Protein AF-A0A6L3ETL0-F1 (afdb_monomer_lite)

pLDDT: mean 89.57, std 13.69, range [35.28, 98.56]

Foldseek 3Di:
DDDDPPDDPPPPQVLPVVCVVQPPFWLAEEEEDWADCRLVVLLSVLVSDPAAEEEFEQAKDFLVSQVSFPEEQEDEPVCVVPVPVVVVVVVVCCVVPSYYYYFYDDDPGITGGDDLQVQVVVSVDPRHTYYYYHQDDFVNFQGEFDDPCPRSHRPPHPYYHFGGHPVLAQDQLVVRGRPSVNLCVQQVHDPVPRRPDGDHPVSVVSQCPGPRRRD

Structure (mmCIF, N/CA/C/O backbone):
data_AF-A0A6L3ETL0-F1
#
_entry.id   AF-A0A6L3ETL0-F1
#
loop_
_atom_site.group_PDB
_atom_site.id
_atom_site.type_symbol
_atom_site.label_atom_id
_atom_site.label_alt_id
_atom_site.label_comp_id
_atom_site.label_asym_id
_atom_site.label_entity_id
_atom_site.label_seq_id
_atom_site.pdbx_PDB_ins_code
_atom_site.Cartn_x
_atom_site.Cartn_y
_atom_site.Cartn_z
_atom_site.occupancy
_atom_site.B_iso_or_equiv
_atom_site.auth_seq_id
_atom_site.auth_comp_id
_atom_site.auth_asym_id
_atom_site.auth_atom_id
_atom_site.pdbx_PDB_model_num
ATOM 1 N N . MET A 1 1 ? -54.979 0.954 -0.773 1.00 43.28 1 MET A N 1
ATOM 2 C CA . MET A 1 1 ? -54.017 0.917 -1.894 1.00 43.28 1 MET A CA 1
ATOM 3 C C . MET A 1 1 ? -52.960 1.962 -1.599 1.00 43.28 1 MET A C 1
ATOM 5 O O . MET A 1 1 ? -53.194 3.141 -1.819 1.00 43.28 1 MET A O 1
ATOM 9 N N . THR A 1 2 ? -51.883 1.541 -0.945 1.00 35.28 2 THR A N 1
ATOM 10 C CA . THR A 1 2 ? -50.881 2.435 -0.358 1.00 35.28 2 THR A CA 1
ATOM 11 C C . THR A 1 2 ? -49.767 2.648 -1.374 1.00 35.28 2 THR A C 1
ATOM 13 O O . THR A 1 2 ? -49.095 1.692 -1.750 1.00 35.28 2 THR A O 1
ATOM 16 N N . GLN A 1 3 ? -49.610 3.885 -1.847 1.00 41.81 3 GLN A N 1
ATOM 17 C CA . GLN A 1 3 ? -48.428 4.306 -2.591 1.00 41.81 3 GLN A CA 1
ATOM 18 C C . GLN A 1 3 ? -47.246 4.359 -1.622 1.00 41.81 3 GLN A C 1
ATOM 20 O O . GLN A 1 3 ? -47.300 5.067 -0.618 1.00 41.81 3 GLN A O 1
ATOM 25 N N . ILE A 1 4 ? -46.193 3.609 -1.926 1.00 43.72 4 ILE A N 1
ATOM 26 C CA . ILE A 1 4 ? -44.880 3.760 -1.303 1.00 43.72 4 ILE A CA 1
ATOM 27 C C . ILE A 1 4 ? -44.001 4.426 -2.355 1.00 43.72 4 ILE A C 1
ATOM 29 O O . ILE A 1 4 ? -43.623 3.808 -3.347 1.00 43.72 4 ILE A O 1
ATOM 33 N N . ASN A 1 5 ? -43.769 5.723 -2.160 1.00 37.50 5 ASN A N 1
ATOM 34 C CA . ASN A 1 5 ? -42.761 6.480 -2.885 1.00 37.50 5 ASN A CA 1
ATOM 35 C C . ASN A 1 5 ? -41.392 6.013 -2.402 1.00 37.50 5 ASN A C 1
ATOM 37 O O . ASN A 1 5 ? -40.976 6.336 -1.290 1.00 37.50 5 ASN A O 1
ATOM 41 N N . ASP A 1 6 ? -40.709 5.255 -3.249 1.00 41.81 6 ASP A N 1
ATOM 42 C CA . ASP A 1 6 ? -39.328 4.847 -3.042 1.00 41.81 6 ASP A CA 1
ATOM 43 C C . ASP A 1 6 ? -38.411 5.985 -3.516 1.00 41.81 6 ASP A C 1
ATOM 45 O O . ASP A 1 6 ? -37.889 6.002 -4.629 1.00 41.81 6 ASP A O 1
ATOM 49 N N . THR A 1 7 ? -38.295 7.025 -2.689 1.00 49.72 7 THR A N 1
ATOM 50 C CA . THR A 1 7 ? -37.347 8.126 -2.893 1.00 49.72 7 THR A CA 1
ATOM 51 C C . THR A 1 7 ? -36.269 8.057 -1.830 1.00 49.72 7 THR A C 1
ATOM 53 O O . THR A 1 7 ? -36.247 8.855 -0.894 1.00 49.72 7 THR A O 1
ATOM 56 N N . THR A 1 8 ? -35.345 7.115 -1.997 1.00 37.28 8 THR A N 1
ATOM 57 C CA . THR A 1 8 ? -34.008 7.271 -1.428 1.00 37.28 8 THR A CA 1
ATOM 58 C C . THR A 1 8 ? -33.075 7.604 -2.586 1.00 37.28 8 THR A C 1
ATOM 60 O O . THR A 1 8 ? -32.883 6.759 -3.462 1.00 37.28 8 THR A O 1
ATOM 63 N N . PRO A 1 9 ? -32.504 8.818 -2.664 1.00 37.84 9 PRO A N 1
ATOM 64 C CA . PRO A 1 9 ? -31.467 9.071 -3.641 1.00 37.84 9 PRO A CA 1
ATOM 65 C C . PRO A 1 9 ? -30.264 8.225 -3.228 1.00 37.84 9 PRO A C 1
ATOM 67 O O . PRO A 1 9 ? -29.636 8.475 -2.199 1.00 37.84 9 PRO A O 1
ATOM 70 N N . ILE A 1 10 ? -29.944 7.201 -4.022 1.00 47.19 10 ILE A N 1
ATOM 71 C CA . ILE A 1 10 ? -28.615 6.598 -3.986 1.00 47.19 10 ILE A CA 1
ATOM 72 C C . ILE A 1 10 ? -27.675 7.734 -4.374 1.00 47.19 10 ILE A C 1
ATOM 74 O O . ILE A 1 10 ? -27.582 8.102 -5.544 1.00 47.19 10 ILE A O 1
ATOM 78 N N . SER A 1 11 ? -27.046 8.338 -3.368 1.00 41.44 11 SER A N 1
ATOM 79 C CA . SER A 1 11 ? -25.915 9.238 -3.537 1.00 41.44 11 SER A CA 1
ATOM 80 C C . SER A 1 11 ? -24.909 8.520 -4.428 1.00 41.44 11 SER A C 1
ATOM 82 O O . SER A 1 11 ? -24.224 7.601 -3.979 1.00 41.44 11 SER A O 1
ATOM 84 N N . GLN A 1 12 ? -24.862 8.888 -5.708 1.00 41.53 12 GLN A N 1
ATOM 85 C CA . GLN A 1 12 ? -23.847 8.406 -6.628 1.00 41.53 12 GLN A CA 1
ATOM 86 C C . GLN A 1 12 ? -22.519 9.025 -6.204 1.00 41.53 12 GLN A C 1
ATOM 88 O O . GLN A 1 12 ? -22.115 10.076 -6.692 1.00 41.53 12 GLN A O 1
ATOM 93 N N . SER A 1 13 ? -21.853 8.376 -5.251 1.00 46.78 13 SER A N 1
ATOM 94 C CA . SER A 1 13 ? -20.462 8.653 -4.935 1.00 46.78 13 SER A CA 1
ATOM 95 C C . SER A 1 13 ? -19.660 8.424 -6.223 1.00 46.78 13 SER A C 1
ATOM 97 O O . SER A 1 13 ? -19.692 7.306 -6.752 1.00 46.78 13 SER A O 1
ATOM 99 N N . PRO A 1 14 ? -18.950 9.435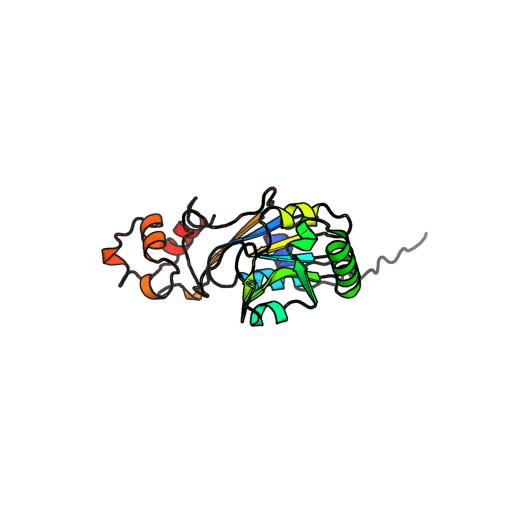 -6.755 1.00 51.56 14 PRO A N 1
ATOM 100 C CA . PRO A 1 14 ? -18.329 9.393 -8.087 1.00 51.56 14 PRO A CA 1
ATOM 101 C C . PRO A 1 14 ? -17.290 8.271 -8.268 1.00 51.56 14 PRO A C 1
ATOM 103 O O . PRO A 1 14 ? -16.883 7.977 -9.388 1.00 51.56 14 PRO A O 1
ATOM 106 N N . ASN A 1 15 ? -16.905 7.596 -7.181 1.00 54.91 15 ASN A N 1
ATOM 107 C CA . ASN A 1 15 ? -15.836 6.606 -7.141 1.00 54.91 15 ASN A CA 1
ATOM 108 C C . ASN A 1 15 ? -16.317 5.143 -6.994 1.00 54.91 15 ASN A C 1
ATOM 110 O O . ASN A 1 15 ? -15.493 4.238 -6.883 1.00 54.91 15 ASN A O 1
ATOM 114 N N . LEU A 1 16 ? -17.627 4.859 -7.045 1.00 62.00 16 LEU A N 1
ATOM 115 C CA . LEU A 1 16 ? -18.128 3.472 -7.093 1.00 62.00 16 LEU A CA 1
ATOM 116 C C . LEU A 1 16 ? -17.583 2.635 -8.286 1.00 62.00 16 LEU A C 1
ATOM 118 O O . LEU A 1 16 ? -17.379 1.427 -8.117 1.00 62.00 16 LEU A O 1
ATOM 122 N N . PRO A 1 17 ? -17.296 3.216 -9.476 1.00 83.38 17 PRO A N 1
ATOM 123 C CA . PRO A 1 17 ? -16.804 2.447 -10.619 1.00 83.38 17 PRO A CA 1
ATOM 124 C C . PRO A 1 17 ? -15.448 1.769 -10.398 1.00 83.38 17 PRO A C 1
ATOM 126 O O . PRO A 1 17 ? -15.277 0.631 -10.835 1.00 83.38 17 PRO A O 1
ATOM 129 N N . ILE A 1 18 ? -14.491 2.420 -9.720 1.00 88.19 18 ILE A N 1
ATOM 130 C CA . ILE A 1 18 ? -13.154 1.836 -9.512 1.00 88.19 18 ILE A CA 1
ATOM 131 C C . ILE A 1 18 ? -13.201 0.663 -8.528 1.00 88.19 18 ILE A C 1
ATOM 133 O O . ILE A 1 18 ? -12.612 -0.380 -8.799 1.00 88.19 18 ILE A O 1
ATOM 137 N N . LEU A 1 19 ? -13.981 0.782 -7.448 1.00 92.94 19 LEU A N 1
ATOM 138 C CA . LEU A 1 19 ? -14.167 -0.298 -6.473 1.00 92.94 19 LEU A CA 1
ATOM 139 C C . LEU A 1 19 ? -14.788 -1.536 -7.126 1.00 92.94 19 LEU A C 1
ATOM 141 O O . LEU A 1 19 ? -14.302 -2.650 -6.939 1.00 92.94 19 LEU A O 1
ATOM 145 N N . LYS A 1 20 ? -15.820 -1.327 -7.955 1.00 90.69 20 LYS A N 1
ATOM 146 C CA . LYS A 1 20 ? -16.480 -2.397 -8.710 1.00 90.69 20 LYS A CA 1
ATOM 147 C C . LYS A 1 20 ? -15.555 -3.026 -9.754 1.00 90.69 20 LYS A C 1
ATOM 149 O O . LYS A 1 20 ? -15.557 -4.242 -9.902 1.00 90.69 20 LYS A O 1
ATOM 154 N N . SER A 1 21 ? -14.765 -2.218 -10.463 1.00 92.94 21 SER A N 1
ATOM 155 C CA . SER A 1 21 ? -13.840 -2.707 -11.501 1.00 92.94 21 SER A CA 1
ATOM 156 C C . SER A 1 21 ? -12.725 -3.576 -10.923 1.00 92.94 21 SER A C 1
ATOM 158 O O . SER A 1 21 ? -12.269 -4.509 -11.573 1.00 92.94 21 SER A O 1
ATOM 160 N N . LEU A 1 22 ? -12.316 -3.286 -9.687 1.00 93.69 22 LEU A N 1
ATOM 161 C CA . LEU A 1 22 ? -11.340 -4.067 -8.929 1.00 93.69 22 LEU A CA 1
ATOM 162 C C . LEU A 1 22 ? -11.981 -5.199 -8.109 1.00 93.69 22 LEU A C 1
ATOM 164 O O . LEU A 1 22 ? -11.272 -5.890 -7.385 1.00 93.69 22 LEU A O 1
ATOM 168 N N . ASN A 1 23 ? -13.302 -5.385 -8.217 1.00 94.94 23 ASN A N 1
ATOM 169 C CA . ASN A 1 23 ? -14.085 -6.376 -7.477 1.00 94.94 23 ASN A CA 1
ATOM 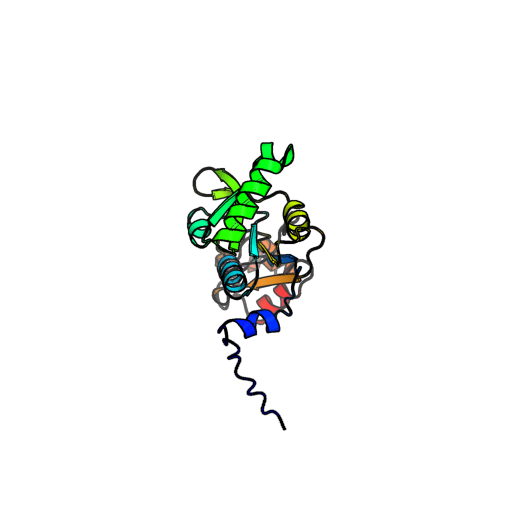170 C C . ASN A 1 23 ? -13.877 -6.322 -5.948 1.00 94.94 23 ASN A C 1
ATOM 172 O O . ASN A 1 23 ? -13.914 -7.345 -5.264 1.00 94.94 23 ASN A O 1
ATOM 176 N N . LEU A 1 24 ? -13.661 -5.122 -5.401 1.00 95.38 24 LEU A N 1
ATOM 177 C CA . LEU A 1 24 ? -13.454 -4.952 -3.966 1.00 95.38 24 LEU A CA 1
ATOM 178 C C . LEU A 1 24 ? -14.771 -5.137 -3.211 1.00 95.38 24 LEU A C 1
ATOM 180 O O . LEU A 1 24 ? -15.813 -4.604 -3.597 1.00 95.38 24 LEU A O 1
ATOM 184 N N . HIS A 1 25 ? -14.704 -5.869 -2.104 1.00 92.88 25 HIS A N 1
ATOM 185 C CA . HIS A 1 25 ? -15.847 -6.211 -1.265 1.00 92.88 25 HIS A CA 1
ATOM 186 C C . HIS A 1 25 ? -15.529 -5.968 0.219 1.00 92.88 25 HIS A C 1
ATOM 188 O O . HIS A 1 25 ? -14.355 -5.853 0.583 1.00 92.88 25 HIS A O 1
ATOM 194 N N . PRO A 1 26 ? -16.548 -5.872 1.094 1.00 93.25 26 PRO A N 1
ATOM 195 C CA . PRO A 1 26 ? -16.325 -5.770 2.532 1.00 93.25 26 PRO A CA 1
ATOM 196 C C . PRO A 1 26 ? -15.459 -6.914 3.058 1.00 93.25 26 PRO A C 1
ATOM 198 O O . PRO A 1 26 ? -15.522 -8.039 2.559 1.00 93.25 26 PRO A O 1
ATOM 201 N N . SER A 1 27 ? -14.644 -6.607 4.059 1.00 94.12 27 SER A N 1
ATOM 202 C CA . SER A 1 27 ? -13.615 -7.484 4.617 1.00 94.12 27 SER A CA 1
ATOM 203 C C . SER A 1 27 ? -12.505 -7.866 3.624 1.00 94.12 27 SER A C 1
ATOM 205 O O . SER A 1 27 ? -11.865 -8.905 3.784 1.00 94.12 27 SER A O 1
ATOM 207 N N . ALA A 1 28 ? -12.246 -7.043 2.601 1.00 97.06 28 ALA A N 1
ATOM 208 C CA . ALA A 1 28 ? -11.087 -7.224 1.732 1.00 97.06 28 ALA A CA 1
ATOM 209 C C . ALA A 1 28 ? -9.786 -6.749 2.407 1.00 97.06 28 ALA A C 1
ATOM 211 O O . ALA A 1 28 ? -9.722 -5.698 3.050 1.00 97.06 28 ALA A O 1
ATOM 212 N N . LEU A 1 29 ? -8.727 -7.531 2.204 1.00 98.06 29 LEU A N 1
ATOM 213 C CA . LEU A 1 29 ? -7.336 -7.175 2.481 1.00 98.06 29 LEU A CA 1
ATOM 214 C C . LEU A 1 29 ? -6.629 -6.976 1.140 1.00 98.06 29 LEU A C 1
ATOM 216 O O . LEU A 1 29 ? -6.498 -7.942 0.380 1.00 98.06 29 LEU A O 1
ATOM 220 N N . VAL A 1 30 ? -6.232 -5.743 0.829 1.00 98.12 30 VAL A N 1
ATOM 221 C CA . VAL A 1 30 ? -5.751 -5.353 -0.505 1.00 98.12 30 VAL A CA 1
ATOM 222 C C . VAL A 1 30 ? -4.304 -4.884 -0.427 1.00 98.12 30 VAL A C 1
ATOM 224 O O . VAL A 1 30 ? -4.015 -3.857 0.183 1.00 98.12 30 VAL A O 1
ATOM 227 N N . ALA A 1 31 ? -3.397 -5.606 -1.078 1.00 97.00 31 ALA A N 1
ATOM 228 C CA . ALA A 1 31 ? -2.004 -5.208 -1.224 1.00 97.00 31 ALA A CA 1
ATOM 229 C C . ALA A 1 31 ? -1.776 -4.521 -2.577 1.00 97.00 31 ALA A C 1
ATOM 231 O O . ALA A 1 31 ? -2.127 -5.054 -3.626 1.00 97.00 31 ALA A O 1
ATOM 232 N N . ILE A 1 32 ? -1.163 -3.345 -2.555 1.00 96.00 32 ILE A N 1
ATOM 233 C CA . ILE A 1 32 ? -0.794 -2.569 -3.738 1.00 96.00 32 ILE A CA 1
ATOM 234 C C . ILE A 1 32 ? 0.725 -2.655 -3.903 1.00 96.00 32 ILE A C 1
ATOM 236 O O . ILE A 1 32 ? 1.475 -2.333 -2.975 1.00 96.00 32 ILE A O 1
ATOM 240 N N . THR A 1 33 ? 1.167 -3.095 -5.081 1.00 94.50 33 THR A N 1
ATOM 241 C CA . THR A 1 33 ? 2.571 -3.397 -5.414 1.00 94.50 33 THR A CA 1
ATOM 242 C C . THR A 1 33 ? 3.021 -2.637 -6.663 1.00 94.50 33 THR A C 1
ATOM 244 O O . THR A 1 33 ? 2.225 -1.980 -7.339 1.00 94.50 33 THR A O 1
ATOM 247 N N . GLY A 1 34 ? 4.318 -2.678 -6.974 1.00 93.25 34 GLY A N 1
ATOM 248 C CA . GLY A 1 34 ? 4.868 -2.143 -8.223 1.00 93.25 34 GLY A CA 1
ATOM 249 C C . GLY A 1 34 ? 5.419 -0.714 -8.131 1.00 93.25 34 GLY A C 1
ATOM 250 O O . GLY A 1 34 ? 6.071 -0.328 -7.156 1.00 93.25 34 GLY A O 1
ATOM 251 N N . GLY A 1 35 ? 5.242 0.083 -9.183 1.00 90.56 35 GLY A N 1
ATOM 252 C CA . GLY A 1 35 ? 5.822 1.420 -9.340 1.00 90.56 35 GLY A CA 1
ATOM 253 C C . GLY A 1 35 ? 4.821 2.428 -9.896 1.00 90.56 35 GLY A C 1
ATOM 254 O O . GLY A 1 35 ? 3.935 2.070 -10.651 1.00 90.56 35 GLY A O 1
ATOM 255 N N . GLY A 1 36 ? 4.968 3.703 -9.525 1.00 88.25 36 GLY A N 1
ATOM 256 C CA . GLY A 1 36 ? 4.062 4.773 -9.961 1.00 88.25 36 GLY A CA 1
ATOM 257 C C . GLY A 1 36 ? 2.664 4.672 -9.343 1.00 88.25 36 GLY A C 1
ATOM 258 O O . GLY A 1 36 ? 2.110 3.596 -9.188 1.00 88.25 36 GLY A O 1
ATOM 259 N N . GLY A 1 37 ? 2.088 5.793 -8.911 1.00 91.12 37 GLY A N 1
ATOM 260 C CA . GLY A 1 37 ? 0.673 5.866 -8.518 1.00 91.12 37 GLY A CA 1
ATOM 261 C C . GLY A 1 37 ? 0.199 5.037 -7.310 1.00 91.12 37 GLY A C 1
ATOM 262 O O . GLY A 1 37 ? -0.915 5.283 -6.875 1.00 91.12 37 GLY A O 1
ATOM 263 N N . LYS A 1 38 ? 0.989 4.120 -6.725 1.00 93.75 38 LYS A N 1
ATOM 264 C CA . LYS A 1 38 ? 0.557 3.230 -5.623 1.00 93.75 38 LYS A CA 1
ATOM 265 C C . LYS A 1 38 ? -0.107 3.969 -4.469 1.00 93.75 38 LYS A C 1
ATOM 267 O O . LYS A 1 38 ? -1.257 3.701 -4.151 1.00 93.75 38 LYS A O 1
ATOM 272 N N . THR A 1 39 ? 0.600 4.936 -3.888 1.00 91.94 39 THR A N 1
ATOM 273 C CA . THR A 1 39 ? 0.081 5.736 -2.778 1.00 91.94 39 THR A CA 1
ATOM 274 C C . THR A 1 39 ? -1.164 6.520 -3.199 1.00 91.94 39 THR A C 1
ATOM 276 O O . THR A 1 39 ? -2.134 6.576 -2.456 1.00 91.94 39 THR A O 1
ATOM 279 N N . ALA A 1 40 ? -1.178 7.085 -4.411 1.00 92.38 40 ALA A N 1
ATOM 280 C CA . ALA A 1 40 ? -2.331 7.827 -4.917 1.00 92.38 40 ALA A CA 1
ATOM 281 C C . ALA A 1 40 ? -3.565 6.923 -5.085 1.00 92.38 40 ALA A C 1
ATOM 283 O O . ALA A 1 40 ? -4.642 7.274 -4.615 1.00 92.38 40 ALA A O 1
ATOM 284 N N . LEU A 1 41 ? -3.397 5.741 -5.686 1.00 94.75 41 LEU A N 1
ATOM 285 C CA . LEU A 1 41 ? -4.449 4.735 -5.814 1.00 94.75 41 LEU A CA 1
ATOM 286 C C . LEU A 1 41 ? -4.939 4.285 -4.437 1.00 94.75 41 LEU A C 1
ATOM 288 O O . LEU A 1 41 ? -6.138 4.222 -4.204 1.00 94.75 41 LEU A O 1
ATOM 292 N N . LEU A 1 42 ? -4.016 4.017 -3.518 1.00 95.44 42 LEU A N 1
ATOM 293 C CA . LEU A 1 42 ? -4.321 3.603 -2.157 1.00 95.44 42 LEU A CA 1
ATOM 294 C C . LEU A 1 42 ? -5.236 4.615 -1.441 1.00 95.44 42 LEU A C 1
ATOM 296 O O . LEU A 1 42 ? -6.259 4.223 -0.881 1.00 95.44 42 LEU A O 1
ATOM 300 N N . PHE A 1 43 ? -4.924 5.912 -1.511 1.00 94.31 43 PHE A N 1
ATOM 301 C CA . PHE A 1 43 ? -5.767 6.950 -0.911 1.00 94.31 43 PHE A CA 1
ATOM 302 C C . PHE A 1 43 ? -7.077 7.159 -1.681 1.00 94.31 43 PHE A C 1
ATOM 304 O O . PHE A 1 43 ? -8.116 7.336 -1.051 1.00 94.31 43 PHE A O 1
ATOM 311 N N . ALA A 1 44 ? -7.067 7.056 -3.014 1.00 94.69 44 ALA A N 1
ATOM 312 C CA . ALA A 1 44 ? -8.281 7.149 -3.824 1.00 94.69 44 ALA A CA 1
ATOM 313 C C . ALA A 1 44 ? -9.275 6.014 -3.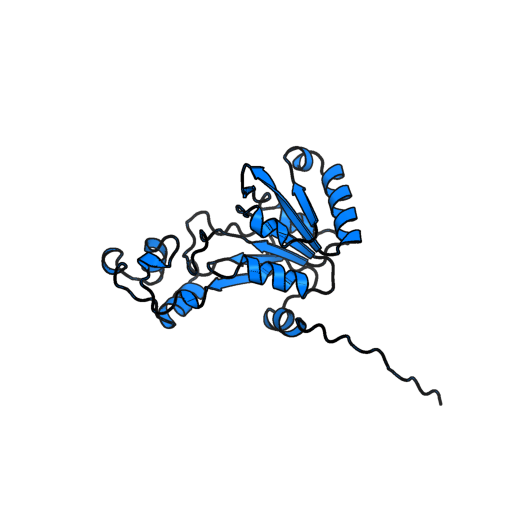517 1.00 94.69 44 ALA A C 1
ATOM 315 O O . ALA A 1 44 ? -10.477 6.255 -3.420 1.00 94.69 44 ALA A O 1
ATOM 316 N N . LEU A 1 45 ? -8.792 4.783 -3.314 1.00 96.25 45 LEU A N 1
ATOM 317 C CA . LEU A 1 45 ? -9.630 3.648 -2.912 1.00 96.25 45 LEU A CA 1
ATOM 318 C C . LEU A 1 45 ? -10.193 3.837 -1.501 1.00 96.25 45 LEU A C 1
ATOM 320 O O . LEU A 1 45 ? -11.375 3.576 -1.282 1.00 96.25 45 LEU A O 1
ATOM 324 N N . ALA A 1 46 ? -9.381 4.331 -0.562 1.00 95.88 46 ALA A N 1
ATOM 325 C CA . ALA A 1 46 ? -9.855 4.649 0.783 1.00 95.88 46 ALA A CA 1
ATOM 326 C C . ALA A 1 46 ? -10.929 5.743 0.768 1.00 95.88 46 ALA A C 1
ATOM 328 O O . ALA A 1 46 ? -11.903 5.667 1.514 1.00 95.88 46 ALA A O 1
ATOM 329 N N . GLU A 1 47 ? -10.767 6.751 -0.091 1.00 94.12 47 GLU A N 1
ATOM 330 C CA . GLU A 1 47 ? -11.733 7.832 -0.242 1.00 94.12 47 GLU A CA 1
ATOM 331 C C . GLU A 1 47 ? -13.038 7.374 -0.900 1.00 94.12 47 GLU A C 1
ATOM 333 O O . GLU A 1 47 ? -14.122 7.828 -0.532 1.00 94.12 47 GLU A O 1
ATOM 338 N N . ALA A 1 48 ? -12.935 6.459 -1.861 1.00 94.38 48 ALA A N 1
ATOM 339 C CA . ALA A 1 48 ? -14.069 5.883 -2.565 1.00 94.38 48 ALA A CA 1
ATOM 340 C C . ALA A 1 48 ? -14.928 4.966 -1.687 1.00 94.38 48 ALA A C 1
ATOM 342 O O . ALA A 1 48 ? -16.122 4.810 -1.952 1.00 94.38 48 ALA A O 1
ATOM 343 N N . TRP A 1 49 ? -14.324 4.322 -0.686 1.00 95.50 49 TRP A N 1
ATOM 344 C CA . TRP A 1 49 ? -14.997 3.324 0.134 1.00 95.50 49 TRP A CA 1
ATOM 345 C C . TRP A 1 49 ? -16.032 3.967 1.080 1.00 95.50 49 TRP A C 1
ATOM 347 O O . TRP A 1 49 ? -15.722 4.962 1.744 1.00 95.50 49 TRP A O 1
ATOM 357 N N . PRO A 1 50 ? -17.258 3.412 1.172 1.00 91.88 50 PRO A N 1
ATOM 358 C CA . PRO A 1 50 ? -18.324 3.976 2.006 1.00 91.88 50 PRO A CA 1
ATOM 359 C C . PRO A 1 50 ? -18.207 3.621 3.499 1.00 91.88 50 PRO A C 1
ATOM 361 O O . PRO A 1 50 ? -18.865 4.253 4.319 1.00 91.88 50 PRO A O 1
ATOM 364 N N . GLY A 1 51 ? -17.417 2.601 3.846 1.00 93.38 51 GLY A N 1
ATOM 365 C CA . GLY A 1 51 ? -17.247 2.104 5.215 1.00 93.38 51 GLY A CA 1
ATOM 366 C C . GLY A 1 51 ? -15.940 2.538 5.881 1.00 93.38 51 GLY A C 1
ATOM 367 O O . GLY A 1 51 ? -15.247 3.447 5.418 1.00 93.38 51 GLY A O 1
ATOM 368 N N . ARG A 1 52 ? -15.586 1.844 6.964 1.00 97.56 52 ARG A N 1
ATOM 369 C CA . ARG A 1 52 ? -14.383 2.102 7.756 1.00 97.56 52 ARG A CA 1
ATOM 370 C C . ARG A 1 52 ? -13.144 1.492 7.110 1.00 97.56 52 ARG A C 1
ATOM 372 O O . ARG A 1 52 ? -13.084 0.280 6.898 1.00 97.56 52 ARG A O 1
ATOM 379 N N . VAL A 1 53 ? -12.145 2.324 6.820 1.00 98.31 53 VAL A N 1
ATOM 380 C CA . VAL A 1 53 ? -10.926 1.916 6.105 1.00 98.31 53 VAL A CA 1
ATOM 381 C C . VAL A 1 53 ? -9.693 2.108 6.967 1.00 98.31 53 VAL A C 1
ATOM 383 O O . VAL A 1 53 ? -9.446 3.188 7.506 1.00 98.31 53 VAL A O 1
ATOM 386 N N . ILE A 1 54 ? -8.854 1.083 7.009 1.00 98.50 54 ILE A N 1
ATOM 387 C CA . ILE A 1 54 ? -7.481 1.221 7.472 1.00 98.50 54 ILE A CA 1
ATOM 388 C C . ILE A 1 54 ? -6.553 1.228 6.267 1.00 98.50 54 ILE A C 1
ATOM 390 O O . ILE A 1 54 ? -6.568 0.330 5.430 1.00 98.50 54 ILE A O 1
ATOM 394 N N . ILE A 1 55 ? -5.701 2.236 6.220 1.00 98.44 55 ILE A N 1
ATOM 395 C CA . ILE A 1 55 ? -4.568 2.323 5.315 1.00 98.44 55 ILE A CA 1
ATOM 396 C C . ILE A 1 55 ? -3.312 1.943 6.093 1.00 98.44 55 ILE A C 1
ATOM 398 O O . ILE A 1 55 ? -3.137 2.367 7.234 1.00 98.44 55 ILE A O 1
ATOM 402 N N . THR A 1 56 ? -2.395 1.202 5.482 1.00 97.56 56 THR A N 1
ATOM 403 C CA . THR A 1 56 ? -1.077 0.952 6.068 1.00 97.56 56 THR A CA 1
ATOM 404 C C . THR A 1 56 ? -0.016 0.658 5.006 1.00 97.56 56 THR A C 1
ATOM 406 O O . THR A 1 56 ? -0.259 0.713 3.801 1.00 97.56 56 THR A O 1
ATOM 409 N N . THR A 1 57 ? 1.201 0.379 5.454 1.00 95.00 57 THR A N 1
ATOM 410 C CA . THR A 1 57 ? 2.307 -0.073 4.616 1.00 95.00 57 THR A CA 1
ATOM 411 C C . THR A 1 57 ? 3.159 -1.083 5.376 1.00 95.00 57 THR A C 1
ATOM 413 O O . THR A 1 57 ? 3.377 -0.942 6.578 1.00 95.00 57 THR A O 1
ATOM 416 N N . THR A 1 58 ? 3.664 -2.097 4.676 1.00 91.06 58 THR A N 1
ATOM 417 C CA . THR A 1 58 ? 4.692 -3.022 5.194 1.00 91.06 58 THR A CA 1
ATOM 418 C C . THR A 1 58 ? 6.110 -2.533 4.883 1.00 91.06 58 THR A C 1
ATOM 420 O O . THR A 1 58 ? 7.093 -3.156 5.279 1.00 91.06 58 THR A O 1
ATOM 423 N N . THR A 1 59 ? 6.238 -1.385 4.209 1.00 88.50 59 THR A N 1
ATOM 424 C CA . THR A 1 59 ? 7.513 -0.720 3.922 1.00 88.50 59 THR A CA 1
ATOM 425 C C . THR A 1 59 ? 7.528 0.702 4.485 1.00 88.50 59 THR A C 1
ATOM 427 O O . THR A 1 59 ? 6.785 1.017 5.405 1.00 88.50 59 THR A O 1
ATOM 430 N N . ARG A 1 60 ? 8.426 1.573 4.010 1.00 89.44 60 ARG A N 1
ATOM 431 C CA . ARG A 1 60 ? 8.512 2.948 4.514 1.00 89.44 60 ARG A CA 1
ATOM 432 C C . ARG A 1 60 ? 7.583 3.866 3.734 1.00 89.44 60 ARG A C 1
ATOM 434 O O . ARG A 1 60 ? 7.650 3.894 2.510 1.00 89.44 60 ARG A O 1
ATOM 441 N N . ILE A 1 61 ? 6.860 4.715 4.452 1.00 88.12 61 ILE A N 1
ATOM 442 C CA . ILE A 1 61 ? 6.070 5.811 3.882 1.00 88.12 61 ILE A CA 1
ATOM 443 C C . ILE A 1 61 ? 6.703 7.154 4.252 1.00 88.12 61 ILE A C 1
ATOM 445 O O . ILE A 1 61 ? 7.242 7.318 5.348 1.00 88.12 61 ILE A O 1
ATOM 449 N N . PHE A 1 62 ? 6.691 8.118 3.332 1.00 88.00 62 PHE A N 1
ATOM 450 C CA . PHE A 1 62 ? 7.210 9.458 3.609 1.00 88.00 62 PHE A CA 1
ATOM 451 C C . PHE A 1 62 ? 6.228 10.264 4.463 1.00 88.00 62 PHE A C 1
ATOM 453 O O . PHE A 1 62 ? 5.017 10.213 4.252 1.00 88.00 62 PHE A O 1
ATOM 460 N N . ALA A 1 63 ? 6.752 11.102 5.357 1.00 84.06 63 ALA A N 1
ATOM 461 C CA . ALA A 1 63 ? 5.952 11.979 6.211 1.00 84.06 63 ALA A CA 1
ATOM 462 C C . ALA A 1 63 ? 5.019 12.902 5.410 1.00 84.06 63 ALA A C 1
ATOM 464 O O . ALA A 1 63 ? 3.899 13.179 5.830 1.00 84.06 63 ALA A O 1
ATOM 465 N N . ALA A 1 64 ? 5.443 13.337 4.219 1.00 84.56 64 ALA A N 1
ATOM 466 C CA . ALA A 1 64 ? 4.599 14.115 3.317 1.00 84.56 64 ALA A CA 1
ATOM 467 C C . ALA A 1 64 ? 3.358 13.336 2.841 1.00 84.56 64 ALA A C 1
ATOM 469 O O . ALA A 1 64 ? 2.285 13.918 2.736 1.00 84.56 64 ALA A O 1
ATOM 470 N N . GLN A 1 65 ? 3.484 12.026 2.604 1.00 87.19 65 GLN A N 1
ATOM 471 C CA . GLN A 1 65 ? 2.373 11.168 2.180 1.00 87.19 65 GLN A CA 1
ATOM 472 C C . GLN A 1 65 ? 1.418 10.862 3.338 1.00 87.19 65 GLN A C 1
ATOM 474 O O . GLN A 1 65 ? 0.223 10.709 3.118 1.00 87.19 65 GLN A O 1
ATOM 479 N N . MET A 1 66 ? 1.914 10.837 4.579 1.00 90.75 66 MET A N 1
ATOM 480 C CA . MET A 1 66 ? 1.069 10.648 5.764 1.00 90.75 66 MET A CA 1
ATOM 481 C C . MET A 1 66 ? 0.023 11.761 5.916 1.00 90.75 66 MET A C 1
ATOM 483 O O . MET A 1 66 ? -1.060 11.506 6.427 1.00 90.75 66 MET A O 1
ATOM 487 N N . LYS A 1 67 ? 0.313 12.974 5.422 1.00 89.75 67 LYS A N 1
ATOM 488 C CA . LYS A 1 67 ? -0.613 14.122 5.442 1.00 89.75 67 LYS A CA 1
ATOM 489 C C . LYS A 1 67 ? -1.848 13.940 4.552 1.00 89.75 67 LYS A C 1
ATOM 491 O O . LYS A 1 67 ? -2.777 14.729 4.661 1.00 89.75 67 LYS A O 1
ATOM 496 N N . LEU A 1 68 ? -1.848 12.939 3.667 1.00 90.62 68 LEU A N 1
ATOM 497 C CA . LEU A 1 68 ? -3.017 12.575 2.860 1.00 90.62 68 LEU A CA 1
ATOM 498 C C . LEU A 1 68 ? -4.073 11.830 3.691 1.00 90.62 68 LEU A C 1
ATOM 500 O O . LEU A 1 68 ? -5.235 11.773 3.298 1.00 90.62 68 LEU A O 1
ATOM 504 N N . ALA A 1 69 ? -3.680 11.254 4.831 1.00 94.44 69 ALA A N 1
ATOM 505 C CA . ALA A 1 69 ? -4.602 10.602 5.744 1.00 94.44 69 ALA A CA 1
ATOM 506 C C . ALA A 1 69 ? -5.258 11.636 6.673 1.00 94.44 69 ALA A C 1
ATOM 508 O O . ALA A 1 69 ? -4.565 12.516 7.185 1.00 94.44 69 ALA A O 1
ATOM 509 N N . PRO A 1 70 ? -6.562 11.506 6.967 1.00 94.50 70 PRO A N 1
ATOM 510 C CA . PRO A 1 70 ? -7.240 12.416 7.891 1.00 94.50 70 PRO A CA 1
ATOM 511 C C . PRO A 1 70 ? -6.769 12.224 9.343 1.00 94.50 70 PRO A C 1
ATOM 513 O O . PRO A 1 70 ? -6.801 13.160 10.136 1.00 94.50 70 PRO A O 1
ATOM 516 N N . ALA A 1 71 ? -6.285 11.026 9.683 1.00 96.81 71 ALA A N 1
ATOM 517 C CA . ALA A 1 71 ? -5.653 10.728 10.959 1.00 96.81 71 ALA A CA 1
ATOM 518 C C . ALA A 1 71 ? -4.585 9.641 10.807 1.00 96.81 71 ALA A C 1
ATOM 520 O O . ALA A 1 71 ? -4.681 8.765 9.943 1.00 96.81 71 ALA A O 1
ATOM 521 N N . VAL A 1 72 ? -3.583 9.691 11.687 1.00 97.06 72 VAL A N 1
ATOM 522 C CA . VAL A 1 72 ? -2.478 8.732 11.749 1.00 97.06 72 VAL A CA 1
ATOM 523 C C . VAL A 1 72 ? -2.409 8.133 13.148 1.00 97.06 72 VAL A C 1
ATOM 525 O O . VAL A 1 72 ? -2.415 8.876 14.126 1.00 97.06 72 VAL A O 1
ATOM 528 N N . VAL A 1 73 ? -2.295 6.810 13.233 1.00 97.44 73 VAL A N 1
ATOM 529 C CA . VAL A 1 73 ? -2.052 6.063 14.474 1.00 97.44 73 VAL A CA 1
ATOM 530 C C . VAL A 1 73 ? -0.728 5.315 14.332 1.00 97.44 73 VAL A C 1
ATOM 532 O O . VAL A 1 73 ? -0.479 4.667 13.314 1.00 97.44 73 VAL A O 1
ATOM 535 N N . GLN A 1 74 ? 0.140 5.417 15.336 1.0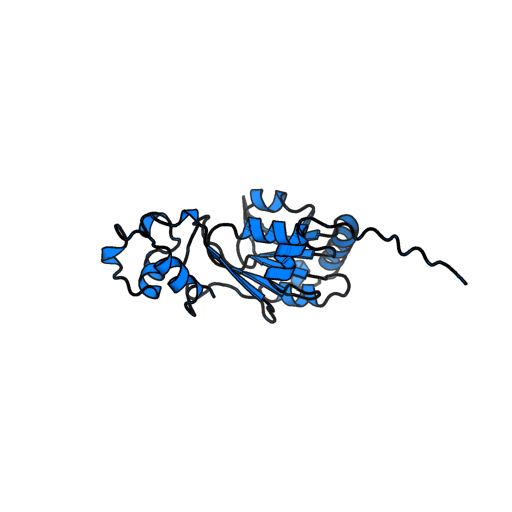0 96.75 74 GLN A N 1
ATOM 536 C CA . GLN A 1 74 ? 1.408 4.685 15.348 1.00 96.75 74 GLN A CA 1
ATOM 537 C C . GLN A 1 74 ? 1.247 3.358 16.088 1.00 96.75 74 GLN A C 1
ATOM 539 O O . GLN A 1 74 ? 0.670 3.319 17.172 1.00 96.75 74 GLN A O 1
ATOM 544 N N . PHE A 1 75 ? 1.779 2.293 15.496 1.00 96.88 75 PHE A N 1
ATOM 545 C CA . PHE A 1 75 ? 1.951 0.988 16.115 1.00 96.88 75 PHE A CA 1
ATOM 546 C C . PHE A 1 75 ? 3.393 0.867 16.614 1.00 96.88 75 PHE A C 1
ATOM 548 O O . PHE A 1 75 ? 4.343 0.901 15.826 1.00 96.88 75 PHE A O 1
ATOM 555 N N . THR A 1 76 ? 3.563 0.774 17.928 1.00 94.44 76 THR A N 1
ATOM 556 C CA . THR A 1 76 ? 4.871 0.742 18.594 1.00 94.44 76 THR A CA 1
ATOM 557 C C . THR A 1 76 ? 5.237 -0.669 19.063 1.00 94.44 76 THR A C 1
ATOM 559 O O . THR A 1 76 ? 4.454 -1.606 18.933 1.00 94.44 76 THR A O 1
ATOM 562 N N . ALA A 1 77 ? 6.446 -0.837 19.608 1.00 91.50 77 ALA A N 1
ATOM 563 C CA . ALA A 1 77 ? 6.850 -2.107 20.212 1.00 91.50 77 ALA A CA 1
ATOM 564 C C . ALA A 1 77 ? 6.002 -2.451 21.452 1.00 91.50 77 ALA A C 1
ATOM 566 O O . ALA A 1 77 ? 5.641 -3.607 21.632 1.00 91.50 77 ALA A O 1
ATOM 567 N N . GLU A 1 78 ? 5.619 -1.448 22.248 1.00 91.56 78 GLU A N 1
ATOM 568 C CA . GLU A 1 78 ? 4.738 -1.626 23.412 1.00 91.56 78 GLU A CA 1
ATOM 569 C C . GLU A 1 78 ? 3.361 -2.158 22.991 1.00 91.56 78 GLU A C 1
ATOM 571 O O . GLU A 1 78 ? 2.811 -3.048 23.635 1.00 91.56 78 GLU A O 1
ATOM 576 N N . ASP A 1 79 ? 2.838 -1.686 21.854 1.00 93.25 79 ASP A N 1
ATOM 577 C CA . ASP A 1 79 ? 1.550 -2.144 21.315 1.00 93.25 79 ASP A CA 1
ATOM 578 C C . ASP A 1 79 ? 1.591 -3.603 20.825 1.00 93.25 79 ASP A C 1
ATOM 580 O O . ASP A 1 79 ? 0.549 -4.256 20.722 1.00 93.25 79 ASP A O 1
ATOM 584 N N . ALA A 1 80 ? 2.783 -4.131 20.526 1.00 88.62 80 ALA A N 1
ATOM 585 C CA . ALA A 1 80 ? 2.970 -5.542 20.199 1.00 88.62 80 ALA A CA 1
ATOM 586 C C . ALA A 1 80 ? 2.908 -6.442 21.445 1.00 88.62 80 ALA A C 1
ATOM 588 O O . ALA A 1 80 ? 2.529 -7.608 21.328 1.00 88.62 80 ALA A O 1
ATOM 589 N N . GLU A 1 81 ? 3.253 -5.908 22.620 1.00 90.00 81 GLU A N 1
ATOM 590 C CA . GLU A 1 81 ? 3.144 -6.602 23.907 1.00 90.00 81 GLU A CA 1
ATOM 591 C C . GLU A 1 81 ? 1.732 -6.474 24.497 1.00 90.00 81 GLU A C 1
ATOM 593 O O . GLU A 1 81 ? 1.175 -7.454 24.992 1.00 90.00 81 GLU A O 1
ATOM 598 N N . SER A 1 82 ? 1.130 -5.283 24.405 1.00 93.69 82 SER A N 1
ATOM 599 C CA . SER A 1 82 ? -0.243 -5.010 24.833 1.00 93.69 82 SER A CA 1
ATOM 600 C C . SER A 1 82 ? -0.933 -4.008 23.909 1.00 93.69 82 SER A C 1
ATOM 602 O O . SER A 1 82 ? -0.623 -2.819 23.887 1.00 93.69 82 SER A O 1
ATOM 604 N N . ALA A 1 83 ? -1.943 -4.480 23.182 1.00 92.50 83 ALA A N 1
ATOM 605 C CA . ALA A 1 83 ? -2.621 -3.689 22.162 1.00 92.50 83 ALA A CA 1
ATOM 606 C C . ALA A 1 83 ? -3.656 -2.685 22.715 1.00 92.50 83 ALA A C 1
ATOM 608 O O . ALA A 1 83 ? -4.219 -1.919 21.939 1.00 92.50 83 ALA A O 1
ATOM 609 N N . GLU A 1 84 ? -3.931 -2.639 24.025 1.00 94.62 84 GLU A N 1
ATOM 610 C CA . GLU A 1 84 ? -5.049 -1.855 24.589 1.00 94.62 84 GLU A CA 1
ATOM 611 C C . GLU A 1 84 ? -4.999 -0.360 24.236 1.00 94.62 84 GLU A C 1
ATOM 613 O O . GLU A 1 84 ? -6.026 0.274 23.964 1.00 94.62 84 GLU A O 1
ATOM 618 N N . ARG A 1 85 ? -3.799 0.234 24.265 1.00 95.12 85 ARG A N 1
ATOM 619 C CA . ARG A 1 85 ? -3.573 1.643 23.916 1.00 95.12 85 ARG A CA 1
ATOM 620 C C . ARG A 1 85 ? -3.843 1.878 22.437 1.00 95.12 85 ARG A C 1
ATOM 622 O O . ARG A 1 85 ? -4.640 2.760 22.107 1.00 95.12 85 ARG A O 1
ATOM 629 N N . PHE A 1 86 ? -3.223 1.068 21.585 1.00 97.00 86 PHE A N 1
ATOM 630 C CA . PHE A 1 86 ? -3.403 1.101 20.142 1.00 97.00 86 PHE A CA 1
ATOM 631 C C . PHE A 1 86 ? -4.860 0.890 19.725 1.00 97.00 86 PHE A C 1
ATOM 633 O O . PHE A 1 86 ? -5.403 1.702 18.982 1.00 97.00 86 PHE A O 1
ATOM 640 N N . GLU A 1 87 ? -5.536 -0.132 20.251 1.00 96.50 87 GLU A N 1
ATOM 641 C CA . GLU A 1 87 ? -6.926 -0.441 19.910 1.00 96.50 87 GLU A CA 1
ATOM 642 C C . GLU A 1 87 ? -7.890 0.675 20.300 1.00 96.50 87 GLU A C 1
ATOM 644 O O . GLU A 1 87 ? -8.799 1.007 19.535 1.00 96.50 87 GLU A O 1
ATOM 649 N N . ARG A 1 88 ? -7.681 1.285 21.471 1.00 96.50 88 ARG A N 1
ATOM 650 C CA . ARG A 1 88 ? -8.492 2.409 21.942 1.00 96.50 88 ARG A CA 1
ATOM 651 C C . ARG A 1 88 ? -8.287 3.659 21.092 1.00 96.50 88 ARG A C 1
ATOM 653 O O . ARG A 1 88 ? -9.260 4.340 20.778 1.00 96.50 88 ARG A O 1
ATOM 660 N N . GLU A 1 89 ? -7.042 4.000 20.763 1.00 97.31 89 GLU A N 1
ATOM 661 C CA . GLU A 1 89 ? -6.742 5.156 19.910 1.00 97.31 89 GLU A CA 1
ATOM 662 C C . GLU A 1 89 ? -7.286 4.950 18.495 1.00 97.31 89 GLU A C 1
ATOM 664 O O . GLU A 1 89 ? -7.984 5.816 17.966 1.00 97.31 89 GLU A O 1
ATOM 669 N N . MET A 1 90 ? -7.029 3.775 17.922 1.00 97.25 90 MET A N 1
ATOM 670 C CA . MET A 1 90 ? -7.523 3.371 16.615 1.00 97.25 90 MET A CA 1
ATOM 671 C C . MET A 1 90 ? -9.050 3.442 16.542 1.00 97.25 90 MET A C 1
ATOM 673 O O . MET A 1 90 ? -9.570 4.079 15.632 1.00 97.25 90 MET A O 1
ATOM 677 N N . GLY A 1 91 ? -9.765 2.849 17.506 1.00 97.56 91 GLY A N 1
ATOM 678 C CA . GLY A 1 91 ? -11.230 2.866 17.543 1.00 97.56 91 GLY A CA 1
ATOM 679 C C . GLY A 1 91 ? -11.789 4.289 17.568 1.00 97.56 91 GLY A C 1
ATOM 680 O O . GLY A 1 91 ? -12.621 4.638 16.737 1.00 97.56 91 GLY A O 1
ATOM 681 N N . LYS A 1 92 ? -11.239 5.159 18.428 1.00 98.12 92 LYS A N 1
ATOM 682 C CA . LYS A 1 92 ? -11.626 6.580 18.478 1.00 98.12 92 LYS A CA 1
ATOM 683 C C . LYS A 1 92 ? -11.430 7.287 17.137 1.00 98.12 92 LYS A C 1
ATOM 685 O O . LYS A 1 92 ? -12.289 8.056 16.722 1.00 98.12 92 LYS A O 1
ATOM 690 N N . LYS A 1 93 ? -10.306 7.045 16.455 1.00 98.25 93 LYS A N 1
ATOM 691 C CA . LYS A 1 93 ? -10.015 7.675 15.160 1.00 98.25 93 LYS A CA 1
ATOM 692 C C . LYS A 1 93 ? -10.847 7.093 14.018 1.00 98.25 93 LYS A C 1
ATOM 694 O O . LYS A 1 93 ? -11.235 7.841 13.126 1.00 98.25 93 LYS A O 1
ATOM 699 N N . LEU A 1 94 ? -11.182 5.806 14.061 1.00 97.81 94 LEU A N 1
ATOM 700 C CA . LEU A 1 94 ? -12.139 5.212 13.127 1.00 97.81 94 LEU A CA 1
ATOM 701 C C . LEU A 1 94 ? -13.547 5.782 13.319 1.00 97.81 94 LEU A C 1
ATOM 703 O O . LEU A 1 94 ? -14.208 6.071 12.327 1.00 97.81 94 LEU A O 1
ATOM 707 N N . ASP A 1 95 ? -13.988 5.990 14.560 1.00 97.38 95 ASP A N 1
ATOM 708 C CA . ASP A 1 95 ? -15.282 6.621 14.846 1.00 97.38 95 ASP A CA 1
ATOM 709 C C . ASP A 1 95 ? -15.328 8.083 14.369 1.00 97.38 95 ASP A C 1
ATOM 711 O O . ASP A 1 95 ? -16.344 8.526 13.841 1.00 97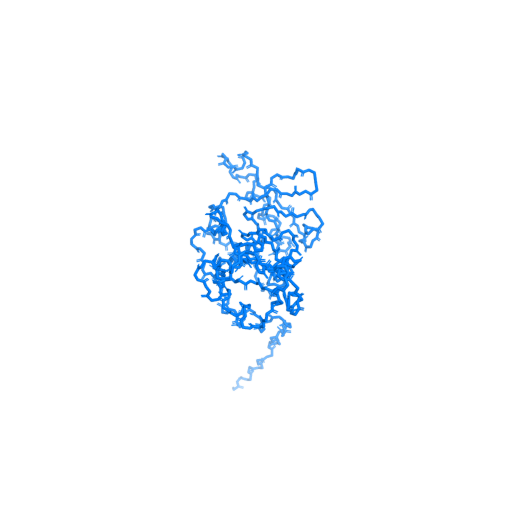.38 95 ASP A O 1
ATOM 715 N N . GLU A 1 96 ? -14.227 8.823 14.533 1.00 97.88 96 GLU A N 1
ATOM 716 C CA . GLU A 1 96 ? -14.137 10.248 14.193 1.00 97.88 96 GLU A CA 1
ATOM 717 C C . GLU A 1 96 ? -13.979 10.499 12.681 1.00 97.88 96 GLU A C 1
ATOM 719 O O . GLU A 1 96 ? -14.628 11.387 12.134 1.00 97.88 96 GLU A O 1
ATOM 724 N N . TYR A 1 97 ? -13.130 9.726 11.994 1.00 97.38 97 TYR A N 1
ATOM 725 C CA . TYR A 1 97 ? -12.741 10.004 10.602 1.00 97.38 97 TYR A CA 1
ATOM 726 C C . TYR A 1 97 ? -13.231 8.962 9.595 1.00 97.38 97 TYR A C 1
ATOM 728 O O . TYR A 1 97 ? -13.138 9.190 8.389 1.00 97.38 97 TYR A O 1
ATOM 736 N N . GLY A 1 98 ? -13.661 7.781 10.050 1.00 97.25 98 GLY A N 1
ATOM 737 C CA . GLY A 1 98 ? -13.985 6.629 9.200 1.00 97.25 98 GLY A CA 1
ATOM 738 C C . GLY A 1 98 ? -12.784 6.015 8.468 1.00 97.25 98 GLY A C 1
ATOM 739 O O . GLY A 1 98 ? -12.857 4.889 7.995 1.00 97.25 98 GLY A O 1
ATOM 740 N N . ARG A 1 99 ? -11.660 6.723 8.355 1.00 97.00 99 ARG A N 1
ATOM 741 C CA . ARG A 1 99 ? -10.484 6.308 7.587 1.00 97.00 99 ARG A CA 1
ATOM 742 C C . ARG A 1 99 ? -9.243 6.722 8.347 1.00 97.00 99 ARG A C 1
ATOM 744 O O . ARG A 1 99 ? -9.162 7.867 8.776 1.00 97.00 99 ARG A O 1
ATOM 751 N N . ILE A 1 100 ? -8.273 5.834 8.499 1.00 98.12 100 ILE A N 1
ATOM 752 C CA . ILE A 1 100 ? -7.039 6.148 9.230 1.00 98.12 100 ILE A CA 1
ATOM 753 C C . ILE A 1 100 ? -5.829 5.522 8.553 1.00 98.12 100 ILE A C 1
ATOM 755 O O . ILE A 1 100 ? -5.940 4.490 7.895 1.00 98.12 100 ILE A O 1
ATOM 759 N N . LEU A 1 101 ? -4.663 6.129 8.751 1.00 98.38 101 LEU A N 1
ATOM 760 C CA . LEU A 1 101 ? -3.375 5.550 8.394 1.00 98.38 101 LEU A CA 1
ATOM 761 C C . LEU A 1 101 ? -2.714 4.960 9.639 1.00 98.38 101 LEU A C 1
ATOM 763 O O . LEU A 1 101 ? -2.534 5.653 10.637 1.00 98.38 101 LEU A O 1
ATOM 767 N N . ILE A 1 102 ? -2.304 3.699 9.556 1.00 98.12 102 ILE A N 1
ATOM 768 C CA . ILE A 1 102 ? -1.524 3.025 10.591 1.00 98.12 102 ILE A CA 1
ATOM 769 C C . ILE A 1 102 ? -0.110 2.793 10.077 1.00 98.12 102 ILE A C 1
ATOM 771 O O . ILE A 1 102 ? 0.087 2.220 9.005 1.00 98.12 102 ILE A O 1
ATOM 775 N N . VAL A 1 103 ? 0.878 3.237 10.846 1.00 97.50 103 VAL A N 1
ATOM 776 C CA . VAL A 1 103 ? 2.308 3.119 10.526 1.00 97.50 103 VAL A CA 1
ATOM 777 C C . VAL A 1 103 ? 3.088 2.650 11.746 1.00 97.50 103 VAL A C 1
ATOM 779 O O . VAL A 1 103 ? 2.606 2.758 12.869 1.00 97.50 103 VAL A O 1
ATOM 782 N N . GLY A 1 104 ? 4.303 2.150 11.539 1.00 96.19 104 GLY A N 1
ATOM 783 C CA . GLY A 1 104 ? 5.270 1.977 12.618 1.00 96.19 104 GLY A CA 1
ATOM 784 C C . GLY A 1 104 ? 5.864 3.316 13.094 1.00 96.19 104 GLY A C 1
ATOM 785 O O . GLY A 1 104 ? 5.402 4.389 12.689 1.00 96.19 104 GLY A O 1
ATOM 786 N N . PRO A 1 105 ? 6.932 3.279 13.911 1.00 93.25 105 PRO A N 1
ATOM 787 C CA . PRO A 1 105 ? 7.589 4.480 14.422 1.00 93.25 105 PRO A CA 1
ATOM 788 C C . PRO A 1 105 ? 8.055 5.438 13.318 1.00 93.25 105 PRO A C 1
ATOM 790 O O . PRO A 1 105 ? 8.530 5.014 12.259 1.00 93.25 105 PRO A O 1
ATOM 793 N N . VAL A 1 106 ? 7.965 6.743 13.582 1.00 93.50 106 VAL A N 1
ATOM 794 C CA . VAL A 1 106 ? 8.482 7.792 12.689 1.00 93.50 106 VAL A CA 1
ATOM 795 C C . VAL A 1 106 ? 9.954 8.068 12.994 1.00 93.50 106 VAL A C 1
ATOM 797 O O . VAL A 1 106 ? 10.312 8.376 14.127 1.00 93.50 106 VAL A O 1
ATOM 800 N N . VAL A 1 107 ? 10.810 7.988 11.973 1.00 90.38 107 VAL A N 1
ATOM 801 C CA . VAL A 1 107 ? 12.252 8.252 12.064 1.00 90.38 107 VAL A CA 1
ATOM 802 C C . VAL A 1 107 ? 12.656 9.223 10.954 1.00 90.38 107 VAL A C 1
ATOM 804 O O . VAL A 1 107 ? 12.701 8.873 9.770 1.00 90.38 107 VAL A O 1
ATOM 807 N N . GLY A 1 108 ? 12.957 10.465 11.338 1.00 91.12 108 GLY A N 1
ATOM 808 C CA . GLY A 1 108 ? 13.241 11.546 10.393 1.00 91.12 108 GLY A CA 1
ATOM 809 C C . GLY A 1 108 ? 12.023 11.861 9.522 1.00 91.12 108 GLY A C 1
ATOM 810 O O . GLY A 1 108 ? 10.934 12.107 10.029 1.00 91.12 108 GLY A O 1
ATOM 811 N N . GLU A 1 109 ? 12.196 11.832 8.201 1.00 90.94 109 GLU A N 1
ATOM 812 C CA . GLU A 1 109 ? 11.136 12.156 7.231 1.00 90.94 109 GLU A CA 1
ATOM 813 C C . GLU A 1 109 ? 10.302 10.944 6.784 1.00 90.94 109 GLU A C 1
ATOM 815 O O . GLU A 1 109 ? 9.542 11.030 5.815 1.00 90.94 109 GLU A O 1
ATOM 820 N N . LYS A 1 110 ? 10.464 9.785 7.431 1.00 91.38 110 LYS A N 1
ATOM 821 C CA . LYS A 1 110 ? 9.772 8.546 7.058 1.00 91.38 110 LYS A CA 1
ATOM 822 C C . LYS A 1 110 ? 9.203 7.842 8.277 1.00 91.38 110 LYS A C 1
ATOM 824 O O . LYS A 1 110 ? 9.835 7.816 9.327 1.00 91.38 110 LYS A O 1
ATOM 829 N N . ALA A 1 111 ? 8.057 7.200 8.105 1.00 93.56 111 ALA A N 1
ATOM 830 C CA . ALA A 1 111 ? 7.570 6.207 9.048 1.00 93.56 111 ALA A CA 1
ATOM 831 C C . ALA A 1 111 ? 7.990 4.801 8.614 1.00 93.56 111 ALA A C 1
ATOM 833 O O . ALA A 1 111 ? 8.142 4.513 7.420 1.00 93.56 111 ALA A O 1
ATOM 834 N N . HIS A 1 112 ? 8.201 3.934 9.599 1.00 94.56 112 HIS A N 1
ATOM 835 C CA . HIS A 1 112 ? 8.385 2.509 9.378 1.00 94.56 112 HIS A CA 1
ATOM 836 C C . HIS A 1 112 ? 7.069 1.841 8.970 1.00 94.56 112 HIS A C 1
ATOM 838 O O . HIS A 1 112 ? 5.980 2.328 9.276 1.00 94.56 112 HIS A O 1
ATOM 844 N N . GLY A 1 113 ? 7.192 0.703 8.291 1.00 94.62 113 GLY A N 1
ATOM 845 C CA . GLY A 1 113 ? 6.057 -0.169 8.026 1.00 94.62 113 GLY A CA 1
ATOM 846 C C . GLY A 1 113 ? 5.613 -0.891 9.287 1.00 94.62 113 GLY A C 1
ATOM 847 O O . GLY A 1 113 ? 6.385 -1.034 10.238 1.00 94.62 113 GLY A O 1
ATOM 848 N N . VAL A 1 114 ? 4.366 -1.342 9.284 1.00 96.50 114 VAL A N 1
ATOM 849 C CA . VAL A 1 114 ? 3.839 -2.203 10.344 1.00 96.50 114 VAL A CA 1
ATOM 850 C C . VAL A 1 114 ? 4.338 -3.643 10.171 1.00 96.50 114 VAL A C 1
ATOM 852 O O . VAL A 1 114 ? 4.720 -4.026 9.059 1.00 96.50 114 VAL A O 1
ATOM 855 N N . PRO A 1 115 ? 4.317 -4.471 11.233 1.00 95.44 115 PRO A N 1
ATOM 856 C CA . PRO A 1 115 ? 4.579 -5.902 11.105 1.00 95.44 115 PRO A CA 1
ATOM 857 C C . PRO A 1 115 ? 3.684 -6.559 10.034 1.00 95.44 115 PRO A C 1
ATOM 859 O O . PRO A 1 115 ? 2.495 -6.232 9.969 1.00 95.44 115 PRO A O 1
ATOM 862 N N . PRO A 1 116 ? 4.201 -7.487 9.203 1.00 93.94 116 PRO A N 1
ATOM 863 C CA . PRO A 1 116 ? 3.450 -8.051 8.073 1.00 93.94 116 PRO A CA 1
ATOM 864 C C . PRO A 1 116 ? 2.149 -8.766 8.446 1.00 93.94 116 PRO A C 1
ATOM 866 O O . PRO A 1 116 ? 1.256 -8.887 7.615 1.00 93.94 116 PRO A O 1
ATOM 869 N N . ASP A 1 117 ? 2.024 -9.248 9.680 1.00 94.94 117 ASP A N 1
ATOM 870 C CA . ASP A 1 117 ? 0.847 -9.935 10.207 1.00 94.94 117 ASP A CA 1
ATOM 871 C C . ASP A 1 117 ? -0.225 -8.979 10.760 1.00 94.94 117 ASP A C 1
ATOM 873 O O . ASP A 1 117 ? -1.395 -9.363 10.857 1.00 94.94 117 ASP A O 1
ATOM 877 N N . LEU A 1 118 ? 0.139 -7.733 11.089 1.00 96.69 118 LEU A N 1
ATOM 878 C CA . LEU A 1 118 ? -0.786 -6.748 11.649 1.00 96.69 118 LEU A CA 1
ATOM 879 C C . LEU A 1 118 ? -1.980 -6.451 10.720 1.00 96.69 118 LEU A C 1
ATOM 881 O O . LEU A 1 118 ? -3.105 -6.492 11.217 1.00 96.69 118 LEU A O 1
ATOM 885 N N . PRO A 1 119 ? -1.823 -6.227 9.397 1.00 97.56 119 PRO A N 1
ATOM 886 C CA . PRO A 1 119 ? -2.953 -5.934 8.509 1.00 97.56 119 PRO A CA 1
ATOM 887 C C . PRO A 1 119 ? -4.060 -6.994 8.556 1.00 97.56 119 PRO A C 1
ATOM 889 O O . PRO A 1 119 ? -5.245 -6.664 8.598 1.00 97.56 119 PRO A O 1
ATOM 892 N N . ALA A 1 120 ? -3.680 -8.272 8.625 1.00 96.62 120 ALA A N 1
ATOM 893 C CA . ALA A 1 120 ? -4.632 -9.371 8.722 1.00 96.62 120 ALA A CA 1
ATOM 894 C C . ALA A 1 120 ? -5.379 -9.377 10.063 1.00 96.62 120 ALA A C 1
ATOM 896 O O . ALA A 1 120 ? -6.567 -9.688 10.093 1.00 96.62 120 ALA A O 1
ATOM 897 N N . LYS A 1 121 ? -4.702 -9.023 11.166 1.00 96.31 121 LYS A N 1
ATOM 898 C CA . LYS A 1 121 ? -5.322 -8.867 12.493 1.00 96.31 121 LYS A CA 1
ATOM 899 C C . LYS A 1 121 ? -6.309 -7.702 12.506 1.00 96.31 121 LYS A C 1
ATOM 901 O O . LYS A 1 121 ? -7.420 -7.858 13.004 1.00 96.31 121 LYS A O 1
ATOM 906 N N . LEU A 1 122 ? -5.939 -6.574 11.904 1.00 97.12 122 LEU A N 1
ATOM 907 C CA . LEU A 1 122 ? -6.783 -5.380 11.818 1.00 97.12 122 LEU A CA 1
ATOM 908 C C . LEU A 1 122 ? -8.106 -5.660 11.099 1.00 97.12 122 LEU A C 1
ATOM 910 O O . LEU A 1 122 ? -9.156 -5.245 11.581 1.00 97.12 122 LEU A O 1
ATOM 914 N N . LEU A 1 123 ? -8.068 -6.439 10.015 1.00 97.25 123 LEU A N 1
ATOM 915 C CA . LEU A 1 123 ? -9.268 -6.831 9.272 1.00 97.25 123 LEU A CA 1
ATOM 916 C C . LEU A 1 123 ? -10.222 -7.732 10.079 1.00 97.25 123 LEU A C 1
ATOM 918 O O . LEU A 1 123 ? -11.398 -7.829 9.751 1.00 97.25 123 LEU A O 1
ATOM 922 N N . THR A 1 124 ? -9.748 -8.409 11.133 1.00 95.62 124 THR A N 1
ATOM 923 C CA . THR A 1 124 ? -10.621 -9.265 11.963 1.00 95.62 124 THR A CA 1
ATOM 924 C C . THR A 1 124 ? -11.537 -8.481 12.899 1.00 95.62 124 THR A C 1
ATOM 926 O O . THR A 1 124 ? -12.434 -9.057 13.519 1.00 95.62 124 THR A O 1
ATOM 929 N N . ARG A 1 125 ? -11.320 -7.170 13.025 1.00 95.31 125 ARG A N 1
ATOM 930 C CA . ARG A 1 125 ? -12.150 -6.320 13.866 1.00 95.31 125 ARG A CA 1
ATOM 931 C C . ARG A 1 125 ? -13.512 -6.075 13.227 1.00 95.31 125 ARG A C 1
ATOM 933 O O . ARG A 1 125 ? -13.633 -5.905 12.022 1.00 95.31 125 ARG A O 1
ATOM 940 N N . LYS A 1 126 ? -14.544 -5.989 14.068 1.00 94.25 126 LYS A N 1
ATOM 941 C CA . LYS A 1 126 ? -15.930 -5.748 13.629 1.00 94.25 126 LYS A CA 1
ATOM 942 C C . LYS A 1 126 ? -16.174 -4.328 13.113 1.00 94.25 126 LYS A C 1
ATOM 944 O O . LYS A 1 126 ? -17.196 -4.087 12.488 1.00 94.25 126 LYS A O 1
ATOM 949 N N . ASP A 1 127 ? -15.278 -3.398 13.427 1.00 95.62 127 ASP A N 1
ATOM 950 C CA . ASP A 1 127 ? -15.354 -1.985 13.067 1.00 95.62 127 ASP A CA 1
ATOM 951 C C . ASP A 1 127 ? -14.410 -1.610 11.911 1.00 95.62 127 ASP A C 1
ATOM 953 O O . ASP A 1 127 ? -14.090 -0.436 11.738 1.00 95.62 127 ASP A O 1
ATOM 957 N N . VAL A 1 128 ? -13.950 -2.594 11.132 1.00 97.69 128 VAL A N 1
ATOM 958 C CA . VAL A 1 128 ? -13.063 -2.400 9.979 1.00 97.69 128 VAL A CA 1
ATOM 959 C C . VAL A 1 128 ? -13.644 -3.134 8.773 1.00 97.69 128 VAL A C 1
ATOM 961 O O . VAL A 1 128 ? -13.785 -4.353 8.787 1.00 97.69 128 VAL A O 1
ATOM 964 N N . ASP A 1 129 ? -13.939 -2.393 7.705 1.00 97.56 129 ASP A N 1
ATOM 965 C CA . ASP A 1 129 ? -14.551 -2.944 6.492 1.00 97.56 129 ASP A CA 1
ATOM 966 C C . ASP A 1 129 ? -13.527 -3.232 5.389 1.00 97.56 129 ASP A C 1
ATOM 968 O O . ASP A 1 129 ? -13.779 -4.052 4.510 1.00 97.56 129 ASP A O 1
ATOM 972 N N . LEU A 1 130 ? -12.386 -2.541 5.397 1.00 98.06 130 LEU A N 1
ATOM 973 C CA . LEU A 1 130 ? -11.364 -2.635 4.357 1.00 98.06 130 LEU A CA 1
ATOM 974 C C . LEU A 1 130 ? -9.989 -2.301 4.935 1.00 98.06 130 LEU A C 1
ATOM 976 O O . LEU A 1 130 ? -9.832 -1.310 5.652 1.00 98.06 130 LEU A O 1
ATOM 980 N N . VAL A 1 131 ? -8.981 -3.091 4.570 1.00 98.56 131 VAL A N 1
ATOM 981 C CA . VAL A 1 131 ? -7.577 -2.788 4.868 1.00 98.56 131 VAL A CA 1
ATOM 982 C C . VAL A 1 131 ? -6.795 -2.696 3.557 1.00 98.56 131 VAL A C 1
ATOM 984 O O . VAL A 1 131 ? -6.734 -3.657 2.789 1.00 98.56 131 VAL A O 1
ATOM 987 N N . LEU A 1 132 ? -6.190 -1.534 3.310 1.00 98.38 132 LEU A N 1
ATOM 988 C CA . LEU A 1 132 ? -5.364 -1.232 2.140 1.00 98.38 132 LEU A CA 1
ATOM 989 C C . LEU A 1 132 ? -3.893 -1.134 2.550 1.00 98.38 132 LEU A C 1
ATOM 991 O O . LEU A 1 132 ? -3.563 -0.427 3.501 1.00 98.38 132 LEU A O 1
ATOM 995 N N . ILE A 1 133 ? -3.003 -1.808 1.823 1.00 97.38 133 ILE A N 1
ATOM 996 C CA . ILE A 1 133 ? -1.573 -1.873 2.136 1.00 97.38 133 ILE A CA 1
ATOM 997 C C . ILE A 1 133 ? -0.743 -1.446 0.932 1.00 97.38 133 ILE A C 1
ATOM 999 O O . ILE A 1 133 ? -0.877 -2.023 -0.142 1.00 97.38 133 ILE A O 1
ATOM 1003 N N . GLU A 1 134 ? 0.189 -0.514 1.115 1.00 95.31 134 GLU A N 1
ATOM 1004 C CA . GLU A 1 134 ? 1.326 -0.374 0.196 1.00 95.31 134 GLU A CA 1
ATOM 1005 C C . GLU A 1 134 ? 2.409 -1.391 0.588 1.00 95.31 134 GLU A C 1
ATOM 1007 O O . GLU A 1 134 ? 3.033 -1.262 1.648 1.00 95.31 134 GLU A O 1
ATOM 1012 N N . ALA A 1 135 ? 2.595 -2.427 -0.236 1.00 92.06 135 ALA A N 1
ATOM 1013 C CA . ALA A 1 135 ? 3.358 -3.627 0.127 1.00 92.06 135 ALA A CA 1
ATOM 1014 C C . ALA A 1 135 ? 4.829 -3.620 -0.333 1.00 92.06 135 ALA A C 1
ATOM 1016 O O . ALA A 1 135 ? 5.599 -4.526 -0.002 1.00 92.06 135 ALA A O 1
ATOM 1017 N N . ASP A 1 136 ? 5.235 -2.599 -1.093 1.00 90.31 136 ASP A N 1
ATOM 1018 C CA . ASP A 1 136 ? 6.610 -2.403 -1.541 1.00 90.31 136 ASP A CA 1
ATOM 1019 C C . ASP A 1 136 ? 6.968 -0.933 -1.805 1.00 90.31 136 ASP A C 1
ATOM 1021 O O . ASP A 1 136 ? 6.113 -0.063 -1.954 1.00 90.31 136 ASP A O 1
ATOM 1025 N N . GLY A 1 137 ? 8.272 -0.659 -1.897 1.00 87.94 137 GLY A N 1
ATOM 1026 C CA . GLY A 1 137 ? 8.797 0.648 -2.277 1.00 87.94 137 GLY A CA 1
ATOM 1027 C C . GLY A 1 137 ? 9.350 0.654 -3.703 1.00 87.94 137 GLY A C 1
ATOM 1028 O O . GLY A 1 137 ? 10.106 -0.232 -4.097 1.00 87.94 137 GLY A O 1
ATOM 1029 N N . SER A 1 138 ? 9.059 1.707 -4.475 1.00 87.06 138 SER A N 1
ATOM 1030 C CA . SER A 1 138 ? 9.664 1.918 -5.807 1.00 87.06 138 SER A CA 1
ATOM 1031 C C . SER A 1 138 ? 10.671 3.065 -5.858 1.00 87.06 138 SER A C 1
ATOM 1033 O O . SER A 1 138 ? 11.157 3.405 -6.928 1.00 87.06 138 SER A O 1
ATOM 1035 N N . ARG A 1 139 ? 10.969 3.721 -4.727 1.00 88.19 139 ARG A N 1
ATOM 1036 C CA . ARG A 1 139 ? 11.762 4.972 -4.690 1.00 88.19 139 ARG A CA 1
ATOM 1037 C C . ARG A 1 139 ? 11.215 6.033 -5.660 1.00 88.19 139 ARG A C 1
ATOM 1039 O O . ARG A 1 139 ? 11.984 6.707 -6.335 1.00 88.19 139 ARG A O 1
ATOM 1046 N N . MET A 1 140 ? 9.884 6.143 -5.731 1.00 88.12 140 MET A N 1
ATOM 1047 C CA . MET A 1 140 ? 9.148 7.040 -6.637 1.00 88.12 140 MET A CA 1
ATOM 1048 C C . MET A 1 140 ? 9.366 6.755 -8.131 1.00 88.12 140 MET A C 1
ATOM 1050 O O . MET A 1 140 ? 9.012 7.573 -8.973 1.00 88.12 140 MET A O 1
ATOM 1054 N N . ARG A 1 141 ? 9.921 5.589 -8.484 1.00 94.56 141 ARG A N 1
ATOM 1055 C CA . ARG A 1 141 ? 10.013 5.153 -9.877 1.00 94.56 141 ARG A CA 1
ATOM 1056 C C . ARG A 1 141 ? 8.660 4.636 -10.380 1.00 94.56 141 ARG A C 1
ATOM 1058 O O . ARG A 1 141 ? 7.950 3.984 -9.597 1.00 94.56 141 ARG A O 1
ATOM 1065 N N . PRO A 1 142 ? 8.312 4.904 -11.652 1.00 95.75 142 PRO A N 1
ATOM 1066 C CA . PRO A 1 142 ? 7.049 4.490 -12.257 1.00 95.75 142 PRO A CA 1
ATOM 1067 C C . PRO A 1 142 ? 6.973 2.990 -12.552 1.00 95.75 142 PRO A C 1
ATOM 1069 O O . PRO A 1 142 ? 5.888 2.465 -12.739 1.00 95.75 142 PRO A O 1
ATOM 1072 N N . ILE A 1 143 ? 8.091 2.267 -12.555 1.00 95.38 143 ILE A N 1
ATOM 1073 C CA . ILE A 1 143 ? 8.107 0.822 -12.799 1.00 95.38 143 ILE A CA 1
ATOM 1074 C C . ILE A 1 143 ? 9.194 0.161 -11.954 1.00 95.38 143 ILE A C 1
ATOM 1076 O O . ILE A 1 143 ? 10.201 0.791 -11.614 1.00 95.38 143 ILE A O 1
ATOM 1080 N N . LYS A 1 144 ? 8.993 -1.100 -11.576 1.00 94.44 144 LYS A N 1
ATOM 1081 C CA . LYS A 1 144 ? 10.006 -1.906 -10.892 1.00 94.44 144 LYS A CA 1
ATOM 1082 C C . LYS A 1 144 ? 9.782 -3.388 -11.135 1.00 94.44 144 LYS A C 1
ATOM 1084 O O . LYS A 1 144 ? 8.674 -3.783 -11.476 1.00 94.44 144 LYS A O 1
ATOM 1089 N N . ALA A 1 145 ? 10.811 -4.176 -10.851 1.00 93.12 145 ALA A N 1
ATOM 1090 C CA . ALA A 1 145 ? 10.662 -5.586 -10.532 1.00 93.12 145 ALA A CA 1
ATOM 1091 C C . ALA A 1 145 ? 10.932 -5.786 -9.022 1.00 93.12 145 ALA A C 1
ATOM 1093 O O . ALA A 1 145 ? 11.805 -5.107 -8.456 1.00 93.12 145 ALA A O 1
ATOM 1094 N N . PRO A 1 146 ? 10.170 -6.656 -8.343 1.00 90.94 146 PRO A N 1
ATOM 1095 C CA . PRO A 1 146 ? 10.438 -7.051 -6.963 1.00 90.94 146 PRO A CA 1
ATOM 1096 C C . PRO A 1 146 ? 11.844 -7.644 -6.792 1.00 90.94 146 PRO A C 1
ATOM 1098 O O . PRO A 1 146 ? 12.379 -8.285 -7.692 1.00 90.94 146 PRO A O 1
ATOM 1101 N N . ALA A 1 147 ? 12.459 -7.414 -5.629 1.00 91.19 147 ALA A N 1
ATOM 1102 C CA . ALA A 1 147 ? 13.644 -8.164 -5.197 1.00 91.19 147 ALA A CA 1
ATOM 1103 C C . ALA A 1 147 ? 13.219 -9.398 -4.389 1.00 91.19 147 ALA A C 1
ATOM 1105 O O . ALA A 1 147 ? 12.065 -9.507 -4.011 1.00 91.19 147 ALA A O 1
ATOM 1106 N N . ALA A 1 148 ? 14.158 -10.272 -4.022 1.00 89.25 148 ALA A N 1
ATOM 1107 C CA . ALA A 1 148 ? 13.860 -11.524 -3.310 1.00 89.25 148 ALA A CA 1
ATOM 1108 C C . ALA A 1 148 ? 13.081 -11.380 -1.980 1.00 89.25 148 ALA A C 1
ATOM 1110 O O . ALA A 1 148 ? 12.470 -12.338 -1.526 1.00 89.25 148 ALA A O 1
ATOM 1111 N N . HIS A 1 149 ? 13.125 -10.210 -1.337 1.00 85.88 149 HIS A N 1
ATOM 1112 C CA . HIS A 1 149 ? 12.401 -9.918 -0.091 1.00 85.88 149 HIS A CA 1
ATOM 1113 C C . HIS A 1 149 ? 11.143 -9.061 -0.310 1.00 85.88 149 HIS A C 1
ATOM 1115 O O . HIS A 1 149 ? 10.530 -8.613 0.656 1.00 85.88 149 HIS A O 1
ATOM 1121 N N . GLU A 1 150 ? 10.804 -8.762 -1.563 1.00 87.19 150 GLU A N 1
ATOM 1122 C CA . GLU A 1 150 ? 9.662 -7.944 -1.944 1.00 87.19 150 GLU A CA 1
ATOM 1123 C C . GLU A 1 150 ? 8.720 -8.711 -2.880 1.00 87.19 150 GLU A C 1
ATOM 1125 O O . GLU A 1 150 ? 9.178 -9.557 -3.646 1.00 87.19 150 GLU A O 1
ATOM 1130 N N . PRO A 1 151 ? 7.443 -8.307 -2.904 1.00 87.94 151 PRO A N 1
ATOM 1131 C CA . PRO A 1 151 ? 6.791 -7.446 -1.924 1.00 87.94 151 PRO A CA 1
ATOM 1132 C C . PRO A 1 151 ? 6.498 -8.209 -0.636 1.00 87.94 151 PRO A C 1
ATOM 1134 O O . PRO A 1 151 ? 6.440 -9.436 -0.584 1.00 87.94 151 PRO A O 1
ATOM 1137 N N . VAL A 1 152 ? 6.294 -7.452 0.434 1.00 90.31 152 VAL A N 1
ATOM 1138 C CA . VAL A 1 152 ? 5.930 -8.024 1.727 1.00 90.31 152 VAL A CA 1
ATOM 1139 C C . VAL A 1 152 ? 4.408 -8.089 1.786 1.00 90.31 152 VAL A C 1
ATOM 1141 O O . VAL A 1 152 ? 3.761 -7.181 2.315 1.00 90.31 152 VAL A O 1
ATOM 1144 N N . ILE A 1 153 ? 3.845 -9.136 1.177 1.00 91.25 153 ILE A N 1
ATOM 1145 C CA . ILE A 1 153 ? 2.398 -9.379 1.132 1.00 91.25 153 ILE A CA 1
ATOM 1146 C C . ILE A 1 153 ? 1.921 -9.911 2.490 1.00 91.25 153 ILE A C 1
ATOM 1148 O O . ILE A 1 153 ? 2.388 -10.967 2.929 1.00 91.25 153 ILE A O 1
ATOM 1152 N N . PRO A 1 154 ? 0.977 -9.228 3.163 1.00 91.44 154 PRO A N 1
ATOM 1153 C CA . PRO A 1 154 ? 0.388 -9.735 4.395 1.00 91.44 154 PRO A CA 1
ATOM 1154 C C . PRO A 1 154 ? -0.294 -11.098 4.195 1.00 91.44 154 PRO A C 1
ATOM 1156 O O . PRO A 1 154 ? -0.907 -11.340 3.145 1.00 91.44 154 PRO A O 1
ATOM 1159 N N . PRO A 1 155 ? -0.274 -11.990 5.200 1.00 91.69 155 PRO A N 1
ATOM 1160 C CA . PRO A 1 155 ? -1.044 -13.224 5.139 1.00 91.69 155 PRO A CA 1
ATOM 1161 C C . PRO A 1 155 ? -2.538 -12.906 4.995 1.00 91.69 155 PRO A C 1
ATOM 1163 O O . PRO A 1 155 ? -3.014 -11.892 5.498 1.00 91.69 155 PRO A O 1
ATOM 1166 N N . LYS A 1 156 ? -3.295 -13.796 4.340 1.00 93.75 156 LYS A N 1
ATOM 1167 C CA . LYS A 1 156 ? -4.740 -13.626 4.069 1.00 93.75 156 LYS A CA 1
ATOM 1168 C C . LYS A 1 156 ? -5.087 -12.450 3.140 1.00 93.75 156 LYS A C 1
ATOM 1170 O O . LYS A 1 156 ? -6.241 -12.029 3.106 1.00 93.75 156 LYS A O 1
ATOM 1175 N N . THR A 1 157 ? -4.115 -11.924 2.388 1.00 96.38 157 THR A N 1
ATOM 1176 C CA . THR A 1 157 ? -4.381 -10.925 1.341 1.00 96.38 157 THR A CA 1
ATOM 1177 C C . THR A 1 157 ? -5.378 -11.495 0.335 1.00 96.38 157 THR A C 1
ATOM 1179 O O . THR A 1 157 ? -5.174 -12.576 -0.210 1.00 96.38 157 THR A O 1
ATOM 1182 N N . THR A 1 158 ? -6.472 -10.769 0.119 1.00 97.00 158 THR A N 1
ATOM 1183 C CA . THR A 1 158 ? -7.562 -11.159 -0.792 1.00 97.00 158 THR A CA 1
ATOM 1184 C C . THR A 1 158 ? -7.344 -10.638 -2.208 1.00 97.00 158 THR A C 1
ATOM 1186 O O . THR A 1 158 ? -7.772 -11.269 -3.166 1.00 97.00 158 THR A O 1
ATOM 1189 N N . HIS A 1 159 ? -6.672 -9.490 -2.333 1.00 96.56 159 HIS A N 1
ATOM 1190 C CA . HIS A 1 159 ? -6.427 -8.814 -3.600 1.00 96.56 159 HIS A CA 1
ATOM 1191 C C . HIS A 1 159 ? -4.988 -8.312 -3.639 1.00 96.56 159 HIS A C 1
ATOM 1193 O O . HIS A 1 159 ? -4.522 -7.684 -2.688 1.00 96.56 159 HIS A O 1
ATOM 1199 N N . VAL A 1 160 ? -4.314 -8.540 -4.762 1.00 94.88 160 VAL A N 1
ATOM 1200 C CA . VAL A 1 160 ? -3.046 -7.888 -5.097 1.00 94.88 160 VAL A CA 1
ATOM 1201 C C . VAL A 1 160 ? -3.291 -7.029 -6.328 1.00 94.88 160 VAL A C 1
ATOM 1203 O O . VAL A 1 160 ? -3.832 -7.516 -7.320 1.00 94.88 160 VAL A O 1
ATOM 1206 N N . ILE A 1 161 ? -2.925 -5.751 -6.254 1.00 94.88 161 ILE A N 1
ATOM 1207 C CA . ILE A 1 161 ? -3.084 -4.783 -7.341 1.00 94.88 161 ILE A CA 1
ATOM 1208 C C . ILE A 1 161 ? -1.694 -4.269 -7.737 1.00 94.88 161 ILE A C 1
ATOM 1210 O O . ILE A 1 161 ? -1.176 -3.348 -7.095 1.00 94.88 161 ILE A O 1
ATOM 1214 N N . PRO A 1 162 ? -1.081 -4.843 -8.786 1.00 93.88 162 PRO A N 1
ATOM 1215 C CA . PRO A 1 162 ? 0.158 -4.332 -9.348 1.00 93.88 162 PRO A CA 1
ATOM 1216 C C . PRO A 1 162 ? -0.095 -3.016 -10.079 1.00 93.88 162 PRO A C 1
ATOM 1218 O O . PRO A 1 162 ? -0.998 -2.920 -10.911 1.00 93.88 162 PRO A O 1
ATOM 1221 N N . VAL A 1 163 ? 0.722 -2.006 -9.796 1.00 94.25 163 VAL A N 1
ATOM 1222 C CA . VAL A 1 163 ? 0.634 -0.692 -10.439 1.00 94.25 163 VAL A CA 1
ATOM 1223 C C . VAL A 1 163 ? 1.909 -0.412 -11.223 1.00 94.25 163 VAL A C 1
ATOM 1225 O O . VAL A 1 163 ? 3.018 -0.692 -10.763 1.00 94.25 163 VAL A O 1
ATOM 1228 N N . VAL A 1 164 ? 1.733 0.152 -12.417 1.00 95.06 164 VAL A N 1
ATOM 1229 C CA . VAL A 1 164 ? 2.802 0.730 -13.233 1.00 95.06 164 VAL A CA 1
ATOM 1230 C C . VAL A 1 164 ? 2.375 2.132 -13.655 1.00 95.06 164 VAL A C 1
ATOM 1232 O O . VAL A 1 164 ? 1.257 2.339 -14.129 1.00 95.06 164 VAL A O 1
ATOM 1235 N N . GLY A 1 165 ? 3.267 3.103 -13.486 1.00 95.12 165 GLY A N 1
ATOM 1236 C CA . GLY A 1 165 ? 3.100 4.459 -13.992 1.00 95.12 165 GLY A CA 1
ATOM 1237 C C . GLY A 1 165 ? 3.206 4.487 -15.513 1.00 95.12 165 GLY A C 1
ATOM 1238 O O . GLY A 1 165 ? 4.199 4.035 -16.085 1.00 95.12 165 GLY A O 1
ATOM 1239 N N . ILE A 1 166 ? 2.189 5.043 -16.177 1.00 94.50 166 ILE A N 1
ATOM 1240 C CA . ILE A 1 166 ? 2.154 5.178 -17.643 1.00 94.50 166 ILE A CA 1
ATOM 1241 C C . ILE A 1 166 ? 3.332 6.008 -18.176 1.00 94.50 166 ILE A C 1
ATOM 1243 O O . ILE A 1 166 ? 3.790 5.814 -19.296 1.00 94.50 166 ILE A O 1
ATOM 1247 N N . ASP A 1 167 ? 3.874 6.889 -17.340 1.00 94.12 167 ASP A N 1
ATOM 1248 C CA . ASP A 1 167 ? 5.038 7.719 -17.610 1.00 94.12 167 ASP A CA 1
ATOM 1249 C C . ASP A 1 167 ? 6.363 6.938 -17.644 1.00 94.12 167 ASP A C 1
ATOM 1251 O O . ASP A 1 167 ? 7.406 7.560 -17.849 1.00 94.12 167 ASP A O 1
ATOM 1255 N N . ALA A 1 168 ? 6.351 5.612 -17.459 1.00 95.12 168 ALA A N 1
ATOM 1256 C CA . ALA A 1 168 ? 7.482 4.730 -17.754 1.00 95.12 168 ALA A CA 1
ATOM 1257 C C . ALA A 1 168 ? 7.645 4.432 -19.255 1.00 95.12 168 ALA A C 1
ATOM 1259 O O . ALA A 1 168 ? 8.743 4.069 -19.677 1.00 95.12 168 ALA A O 1
ATOM 1260 N N . LEU A 1 169 ? 6.568 4.543 -20.041 1.00 95.81 169 LEU A N 1
ATOM 1261 C CA . LEU A 1 169 ? 6.574 4.198 -21.463 1.00 95.81 169 LEU A CA 1
ATOM 1262 C C . LEU A 1 169 ? 7.479 5.125 -22.271 1.00 95.81 169 LEU A C 1
ATOM 1264 O O . LEU A 1 169 ? 7.640 6.301 -21.945 1.00 95.81 169 LEU A O 1
ATOM 1268 N N . ASP A 1 170 ? 8.072 4.559 -23.322 1.00 94.56 170 ASP A N 1
ATOM 1269 C CA . ASP A 1 170 ? 8.947 5.228 -24.291 1.00 94.56 170 ASP A CA 1
ATOM 1270 C C . ASP A 1 170 ? 10.198 5.883 -23.679 1.00 94.56 170 ASP A C 1
ATOM 1272 O O . ASP A 1 170 ? 10.934 6.615 -24.345 1.00 94.56 170 ASP A O 1
ATOM 1276 N N . LYS A 1 171 ? 10.492 5.579 -22.410 1.00 94.94 171 LYS A N 1
ATOM 1277 C CA . LYS A 1 171 ? 11.687 6.040 -21.706 1.00 94.94 171 LYS A CA 1
ATOM 1278 C C . LYS A 1 171 ? 12.712 4.915 -21.549 1.00 94.94 171 LYS A C 1
ATOM 1280 O O . LYS A 1 171 ? 12.332 3.740 -21.492 1.00 94.94 171 LYS A O 1
ATOM 1285 N N . PRO A 1 172 ? 14.013 5.249 -21.452 1.00 95.00 172 PRO A N 1
ATOM 1286 C CA . PRO A 1 172 ? 15.053 4.256 -21.222 1.00 95.00 172 PRO A CA 1
ATOM 1287 C C . PRO A 1 172 ? 14.834 3.512 -19.902 1.00 95.00 172 PRO A C 1
ATOM 1289 O O . PRO A 1 172 ? 14.717 4.132 -18.843 1.00 95.00 172 PRO A O 1
ATOM 1292 N N . LEU A 1 173 ? 14.833 2.177 -19.951 1.00 94.69 173 LEU A N 1
ATOM 1293 C CA . LEU A 1 173 ? 14.611 1.310 -18.792 1.00 94.69 173 LEU A CA 1
ATOM 1294 C C . LEU A 1 173 ? 15.519 1.684 -17.610 1.00 94.69 173 LEU A C 1
ATOM 1296 O O . LEU A 1 173 ? 15.054 1.790 -16.474 1.00 94.69 173 LEU A O 1
ATOM 1300 N N . ALA A 1 174 ? 16.801 1.932 -17.890 1.00 94.69 174 ALA A N 1
ATOM 1301 C CA . ALA A 1 174 ? 17.804 2.307 -16.895 1.00 94.69 174 ALA A CA 1
ATOM 1302 C C . ALA A 1 174 ? 17.483 3.611 -16.137 1.00 94.69 174 ALA A C 1
ATOM 1304 O O . ALA A 1 174 ? 17.945 3.799 -15.013 1.00 94.69 174 ALA A O 1
ATOM 1305 N N . GLU A 1 175 ? 16.702 4.512 -16.734 1.00 94.56 175 GLU A N 1
ATOM 1306 C CA . GLU A 1 175 ? 16.371 5.810 -16.146 1.00 94.56 175 GLU A CA 1
ATOM 1307 C C . GLU A 1 175 ? 15.099 5.769 -15.309 1.00 94.56 175 GLU A C 1
ATOM 1309 O O . GLU A 1 175 ? 14.979 6.524 -14.341 1.00 94.56 175 GLU A O 1
ATOM 1314 N N . VAL A 1 176 ? 14.143 4.914 -15.677 1.00 95.06 176 VAL A N 1
ATOM 1315 C CA . VAL A 1 176 ? 12.792 4.934 -15.103 1.00 95.06 176 VAL A CA 1
ATOM 1316 C C . VAL A 1 176 ? 12.492 3.774 -14.176 1.00 95.06 176 VAL A C 1
ATOM 1318 O O . VAL A 1 176 ? 11.597 3.908 -13.348 1.00 95.06 176 VAL A O 1
ATOM 1321 N N . ALA A 1 177 ? 13.213 2.658 -14.258 1.00 95.38 177 ALA A N 1
ATOM 1322 C CA . ALA A 1 177 ? 12.957 1.530 -13.378 1.00 95.38 177 ALA A CA 1
ATOM 1323 C C . ALA A 1 177 ? 13.663 1.665 -12.025 1.00 95.38 177 ALA A C 1
ATOM 1325 O O . ALA A 1 177 ? 14.800 2.124 -11.910 1.00 95.38 177 ALA A O 1
ATOM 1326 N N . HIS A 1 178 ? 13.000 1.194 -10.973 1.00 94.31 178 HIS A N 1
ATOM 1327 C CA . HIS A 1 178 ? 13.685 0.798 -9.750 1.00 94.31 178 HIS A CA 1
ATOM 1328 C C . HIS A 1 178 ? 14.223 -0.622 -9.939 1.00 94.31 178 HIS A C 1
ATOM 1330 O O . HIS A 1 178 ? 13.442 -1.534 -10.203 1.00 94.31 178 HIS A O 1
ATOM 1336 N N . ARG A 1 179 ? 15.547 -0.788 -9.791 1.00 93.19 179 ARG A N 1
ATOM 1337 C CA . ARG A 1 179 ? 16.279 -2.039 -10.077 1.00 93.19 179 ARG A CA 1
ATOM 1338 C C . ARG A 1 179 ? 16.122 -2.464 -11.552 1.00 93.19 179 ARG A C 1
ATOM 1340 O O . ARG A 1 179 ? 15.509 -3.497 -11.829 1.00 93.19 179 ARG A O 1
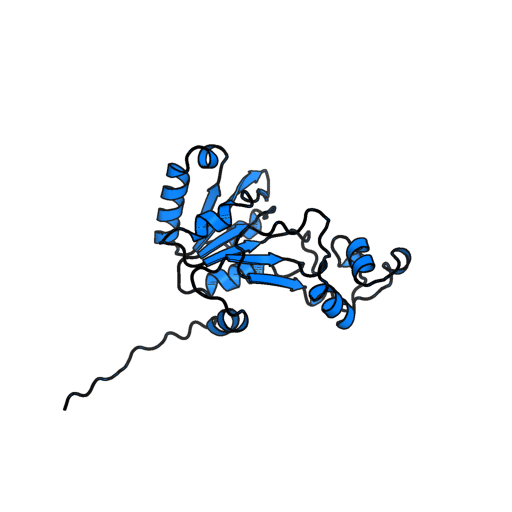ATOM 1347 N N . PRO A 1 180 ? 16.610 -1.650 -12.509 1.00 94.88 180 PRO A N 1
ATOM 1348 C CA . PRO A 1 180 ? 16.432 -1.905 -13.941 1.00 94.88 180 PRO A CA 1
ATOM 1349 C C . PRO A 1 180 ? 16.997 -3.259 -14.392 1.00 94.88 180 PRO A C 1
ATOM 1351 O O . PRO A 1 180 ? 16.478 -3.848 -15.335 1.00 94.88 180 PRO A O 1
ATOM 1354 N N . GLU A 1 181 ? 18.002 -3.787 -13.696 1.00 95.19 181 GLU A N 1
ATOM 1355 C CA . GLU A 1 181 ? 18.601 -5.095 -13.962 1.00 95.19 181 GLU A CA 1
ATOM 1356 C C . GLU A 1 181 ? 17.600 -6.233 -13.730 1.00 95.19 181 GLU A C 1
ATOM 1358 O O . GLU A 1 181 ? 17.486 -7.124 -14.567 1.00 95.19 181 GLU A O 1
ATOM 1363 N N . LEU A 1 182 ? 16.816 -6.165 -12.646 1.00 94.75 182 LEU A N 1
ATOM 1364 C CA . LEU A 1 182 ? 15.779 -7.160 -12.356 1.00 94.75 182 LEU A CA 1
ATOM 1365 C C . LEU A 1 182 ? 14.641 -7.080 -13.374 1.00 94.75 182 LEU A C 1
ATOM 1367 O O . LEU A 1 182 ? 14.150 -8.103 -13.838 1.00 94.75 182 LEU A O 1
ATOM 1371 N N . VAL A 1 183 ? 14.239 -5.868 -13.773 1.00 94.94 183 VAL A N 1
ATOM 1372 C CA . VAL A 1 183 ? 13.225 -5.695 -14.826 1.00 94.94 183 VAL A CA 1
ATOM 1373 C C . VAL A 1 183 ? 13.708 -6.306 -16.141 1.00 94.94 183 VAL A C 1
ATOM 1375 O O . VAL A 1 183 ? 12.959 -7.029 -16.793 1.00 94.94 183 VAL A O 1
ATOM 1378 N N . ALA A 1 184 ? 14.963 -6.058 -16.516 1.00 94.81 184 ALA A N 1
ATOM 1379 C CA . ALA A 1 184 ? 15.557 -6.632 -17.716 1.00 94.81 184 ALA A CA 1
ATOM 1380 C C . ALA A 1 184 ? 15.590 -8.162 -17.662 1.00 94.81 184 ALA A C 1
ATOM 1382 O O . ALA A 1 184 ? 15.156 -8.803 -18.616 1.00 94.81 184 ALA A O 1
ATOM 1383 N N . GLU A 1 185 ? 16.007 -8.739 -16.534 1.00 93.75 185 GLU A N 1
ATOM 1384 C CA . GLU A 1 185 ? 16.015 -10.187 -16.314 1.00 93.75 185 GLU A CA 1
ATOM 1385 C C . GLU A 1 185 ? 14.618 -10.799 -16.514 1.00 93.75 185 GLU A C 1
ATOM 1387 O O . GLU A 1 185 ? 14.470 -11.741 -17.293 1.00 93.75 185 GLU A O 1
ATOM 1392 N N . ARG A 1 186 ? 13.570 -10.224 -15.903 1.00 93.75 186 ARG A N 1
ATOM 1393 C CA . ARG A 1 186 ? 12.177 -10.705 -16.051 1.00 93.75 186 ARG A CA 1
ATOM 1394 C C . ARG A 1 186 ? 11.627 -10.567 -17.467 1.00 93.75 186 ARG A C 1
ATOM 1396 O O . ARG A 1 186 ? 10.751 -11.326 -17.876 1.00 93.75 186 ARG A O 1
ATOM 1403 N N . LEU A 1 187 ? 12.145 -9.617 -18.237 1.00 93.12 187 LEU A N 1
ATOM 1404 C CA . LEU A 1 187 ? 11.771 -9.426 -19.636 1.00 93.12 187 LEU A CA 1
ATOM 1405 C C . LEU A 1 187 ? 12.641 -10.235 -20.613 1.00 93.12 187 LEU A C 1
ATOM 1407 O O . LEU A 1 187 ? 12.315 -10.296 -21.805 1.00 93.12 187 LEU A O 1
ATOM 1411 N N . GLY A 1 188 ? 13.688 -10.905 -20.123 1.00 92.31 188 GLY A N 1
ATOM 1412 C CA . GLY A 1 188 ? 14.634 -11.678 -20.929 1.00 92.31 188 GLY A CA 1
ATOM 1413 C C . GLY A 1 188 ? 15.651 -10.817 -21.685 1.00 92.31 188 GLY A C 1
ATOM 1414 O O . GLY A 1 188 ? 16.177 -11.248 -22.710 1.00 92.31 188 GLY A O 1
ATOM 1415 N N . TYR A 1 189 ? 15.915 -9.598 -21.214 1.00 92.06 189 TYR A N 1
ATOM 1416 C CA . TYR A 1 189 ? 16.903 -8.692 -21.792 1.00 92.06 189 TYR A CA 1
ATOM 1417 C C . TYR A 1 189 ? 18.262 -8.829 -21.106 1.00 92.06 189 TYR A C 1
ATOM 1419 O O . TYR A 1 189 ? 18.366 -8.989 -19.892 1.00 92.06 189 TYR A O 1
ATOM 1427 N N . GLN A 1 190 ? 19.328 -8.721 -21.899 1.00 88.56 190 GLN A N 1
ATOM 1428 C CA . GLN A 1 190 ? 20.691 -8.672 -21.378 1.00 88.56 190 GLN A CA 1
ATOM 1429 C C . GLN A 1 190 ? 20.921 -7.346 -20.649 1.00 88.56 190 GLN A C 1
ATOM 1431 O O . GLN A 1 190 ? 20.641 -6.278 -21.196 1.00 88.56 190 GLN A O 1
ATOM 1436 N N . VAL A 1 191 ? 21.499 -7.408 -19.446 1.00 82.31 191 VAL A N 1
ATOM 1437 C CA . VAL A 1 191 ? 21.783 -6.226 -18.611 1.00 82.31 191 VAL A CA 1
ATOM 1438 C C . VAL A 1 191 ? 22.640 -5.193 -19.355 1.00 82.31 191 VAL A C 1
ATOM 1440 O O . VAL A 1 191 ? 22.445 -3.993 -19.196 1.00 82.31 191 VAL A O 1
ATOM 1443 N N . SER A 1 192 ? 23.541 -5.628 -20.240 1.00 83.25 192 SER A N 1
ATOM 1444 C CA . SER A 1 192 ? 24.363 -4.732 -21.066 1.00 83.25 192 SER A CA 1
ATOM 1445 C C . SER A 1 192 ? 23.555 -3.865 -22.046 1.00 83.25 192 SER A C 1
ATOM 1447 O O . SER A 1 192 ? 24.020 -2.792 -22.424 1.00 83.25 192 SER A O 1
ATOM 1449 N N . GLY A 1 193 ? 22.345 -4.286 -22.433 1.00 80.69 193 GLY A N 1
ATOM 1450 C CA . GLY A 1 193 ? 21.480 -3.585 -23.390 1.00 80.69 193 GLY A CA 1
ATOM 1451 C C . GLY A 1 193 ? 20.498 -2.581 -22.772 1.00 80.69 193 GLY A C 1
ATOM 1452 O O . GLY A 1 193 ? 19.855 -1.828 -23.500 1.00 80.69 193 GLY A O 1
ATOM 1453 N N . ILE A 1 194 ? 20.377 -2.520 -21.441 1.00 85.94 194 ILE A N 1
ATOM 1454 C CA . ILE A 1 194 ? 19.279 -1.789 -20.776 1.00 85.94 194 ILE A CA 1
ATOM 1455 C C . ILE A 1 194 ? 19.389 -0.265 -20.875 1.00 85.94 194 ILE A C 1
ATOM 1457 O O . ILE A 1 194 ? 18.385 0.429 -20.732 1.00 85.94 194 ILE A O 1
ATOM 1461 N N . ARG A 1 195 ? 20.597 0.272 -21.107 1.00 85.00 195 ARG A N 1
ATOM 1462 C CA . ARG A 1 195 ? 20.832 1.728 -21.169 1.00 85.00 195 ARG A CA 1
ATOM 1463 C C . ARG A 1 195 ? 20.065 2.404 -22.300 1.00 85.00 195 ARG A C 1
ATOM 1465 O O . ARG A 1 195 ? 19.687 3.559 -22.158 1.00 85.00 195 ARG A O 1
ATOM 1472 N N . HIS A 1 196 ? 19.847 1.689 -23.400 1.00 85.94 196 HIS A N 1
ATOM 1473 C CA . HIS A 1 196 ? 19.170 2.209 -24.588 1.00 85.94 196 HIS A CA 1
ATOM 1474 C C . HIS A 1 196 ? 17.827 1.520 -24.848 1.00 85.94 196 HIS A C 1
ATOM 1476 O O . HIS A 1 196 ? 17.124 1.895 -25.782 1.00 85.94 196 HIS A O 1
ATOM 1482 N N . HIS A 1 197 ? 17.458 0.524 -24.033 1.00 91.88 197 HIS A N 1
ATOM 1483 C CA . HIS A 1 197 ? 16.181 -0.170 -24.168 1.00 91.88 197 HIS A CA 1
ATOM 1484 C C . HIS A 1 197 ? 15.039 0.752 -23.748 1.00 91.88 197 HIS A C 1
ATOM 1486 O O . HIS A 1 197 ? 14.895 1.064 -22.564 1.00 91.88 197 HIS A O 1
ATOM 1492 N N . GLN A 1 198 ? 14.229 1.184 -24.709 1.00 95.00 198 GLN A N 1
ATOM 1493 C CA . GLN A 1 198 ? 13.007 1.931 -24.435 1.00 95.00 198 GLN A CA 1
ATOM 1494 C C . GLN A 1 198 ? 11.898 0.970 -24.017 1.00 95.00 198 GLN A C 1
ATOM 1496 O O . GLN A 1 198 ? 11.643 -0.029 -24.690 1.00 95.00 198 GLN A O 1
ATOM 1501 N N . LEU A 1 199 ? 11.235 1.274 -22.902 1.00 95.12 199 LEU A N 1
ATOM 1502 C CA . LEU A 1 199 ? 10.120 0.465 -22.427 1.00 95.12 199 LEU A CA 1
ATOM 1503 C C . LEU A 1 199 ? 8.909 0.608 -23.346 1.00 95.12 199 LEU A C 1
ATOM 1505 O O . LEU A 1 199 ? 8.293 1.669 -23.423 1.00 95.12 199 LEU A O 1
ATOM 1509 N N . SER A 1 200 ? 8.532 -0.495 -23.988 1.00 95.69 200 SER A N 1
ATOM 1510 C CA . SER A 1 200 ? 7.321 -0.570 -24.801 1.00 95.69 200 SER A CA 1
ATOM 1511 C C . SER A 1 200 ? 6.088 -0.954 -23.965 1.00 95.69 200 SER A C 1
ATOM 1513 O O . SER A 1 200 ? 6.217 -1.578 -22.905 1.00 95.69 200 SER A O 1
ATOM 1515 N N . PRO A 1 201 ? 4.860 -0.710 -24.462 1.00 96.38 201 PRO A N 1
ATOM 1516 C CA . PRO A 1 201 ? 3.645 -1.242 -23.838 1.00 96.38 201 PRO A CA 1
ATOM 1517 C C . PRO A 1 201 ? 3.667 -2.769 -23.680 1.00 96.38 201 PRO A C 1
ATOM 1519 O O . PRO A 1 201 ? 3.165 -3.306 -22.694 1.00 96.38 201 PRO A O 1
ATOM 1522 N N . LYS A 1 202 ? 4.298 -3.479 -24.627 1.00 95.94 202 LYS A N 1
ATOM 1523 C CA . LYS A 1 202 ? 4.468 -4.934 -24.565 1.00 95.94 202 LYS A CA 1
ATOM 1524 C C . LYS A 1 202 ? 5.386 -5.346 -23.415 1.00 95.94 202 LYS A C 1
ATOM 1526 O O . LYS A 1 202 ? 5.110 -6.352 -22.770 1.00 95.94 202 LYS A O 1
ATOM 1531 N N . ASP A 1 203 ? 6.445 -4.587 -23.144 1.00 95.38 203 ASP A N 1
ATOM 1532 C CA . ASP A 1 203 ? 7.333 -4.839 -22.005 1.00 95.38 203 ASP A CA 1
ATOM 1533 C C . ASP A 1 203 ? 6.590 -4.671 -20.683 1.00 95.38 203 ASP A C 1
ATOM 1535 O O . ASP A 1 203 ? 6.640 -5.556 -19.834 1.00 95.38 203 ASP A O 1
ATOM 1539 N N . VAL A 1 204 ? 5.832 -3.582 -20.535 1.00 94.69 204 VAL A N 1
ATOM 1540 C CA . VAL A 1 204 ? 5.019 -3.341 -19.335 1.00 94.69 204 VAL A CA 1
ATOM 1541 C C . VAL A 1 204 ? 3.994 -4.455 -19.131 1.00 94.69 204 VAL A C 1
ATOM 1543 O O . VAL A 1 204 ? 3.906 -5.012 -18.038 1.00 94.69 204 VAL A O 1
ATOM 1546 N N . ALA A 1 205 ? 3.264 -4.834 -20.185 1.00 94.06 205 ALA A N 1
ATOM 1547 C CA . ALA A 1 205 ? 2.294 -5.922 -20.115 1.00 94.06 205 ALA A CA 1
ATOM 1548 C C . ALA A 1 205 ? 2.957 -7.245 -19.706 1.00 94.06 205 ALA A C 1
ATOM 1550 O O . ALA A 1 205 ? 2.456 -7.923 -18.813 1.00 94.06 205 ALA A O 1
ATOM 1551 N N . ARG A 1 206 ? 4.107 -7.586 -20.310 1.00 94.62 206 ARG A N 1
ATOM 1552 C CA . ARG A 1 206 ? 4.883 -8.788 -19.965 1.00 94.62 206 ARG A CA 1
ATOM 1553 C C . ARG A 1 206 ? 5.350 -8.771 -18.515 1.00 94.62 206 ARG A C 1
ATOM 1555 O O . ARG A 1 206 ? 5.296 -9.813 -17.878 1.00 94.62 206 ARG A O 1
ATOM 1562 N N . LEU A 1 207 ? 5.790 -7.622 -18.003 1.00 93.94 207 LEU A N 1
ATOM 1563 C CA . LEU A 1 207 ? 6.251 -7.499 -16.623 1.00 93.94 207 LEU A CA 1
ATOM 1564 C C . LEU A 1 207 ? 5.106 -7.694 -15.623 1.00 93.94 207 LEU A C 1
ATOM 1566 O O . LEU A 1 207 ? 5.262 -8.455 -14.675 1.00 93.94 207 LEU A O 1
ATOM 1570 N N . ILE A 1 208 ? 3.954 -7.051 -15.842 1.00 91.06 208 ILE A N 1
ATOM 1571 C CA . ILE A 1 208 ? 2.807 -7.113 -14.918 1.00 91.06 208 ILE A CA 1
ATOM 1572 C C . ILE A 1 208 ? 2.250 -8.538 -14.803 1.00 91.06 208 ILE A C 1
ATOM 1574 O O . ILE A 1 208 ? 1.896 -8.965 -13.709 1.00 91.06 208 ILE A O 1
ATOM 1578 N N . VAL A 1 209 ? 2.186 -9.284 -15.911 1.00 90.69 209 VAL A N 1
ATOM 1579 C CA . VAL A 1 209 ? 1.683 -10.673 -15.908 1.00 90.69 209 VAL A CA 1
ATOM 1580 C C . VAL A 1 209 ? 2.749 -11.702 -15.520 1.00 90.69 209 VAL A C 1
ATOM 1582 O O . VAL A 1 209 ? 2.444 -12.888 -15.405 1.00 90.69 209 VAL A O 1
ATOM 1585 N N . HIS A 1 210 ? 4.004 -11.279 -15.341 1.00 89.94 210 HIS A N 1
ATOM 1586 C CA . HIS A 1 210 ? 5.080 -12.163 -14.914 1.00 89.94 210 HIS A CA 1
ATOM 1587 C C . HIS A 1 210 ? 4.894 -12.540 -13.439 1.00 89.94 210 HIS A C 1
ATOM 1589 O O . HIS A 1 210 ? 4.698 -11.664 -12.594 1.00 89.94 210 HIS A O 1
ATOM 1595 N N . ALA A 1 211 ? 5.036 -13.831 -13.118 1.00 83.69 211 ALA A N 1
ATOM 1596 C CA . ALA A 1 211 ? 4.864 -14.357 -11.759 1.00 83.69 211 ALA A CA 1
ATOM 1597 C C . ALA A 1 211 ? 5.782 -13.685 -10.722 1.00 83.69 211 ALA A C 1
ATOM 1599 O O . ALA A 1 211 ? 5.439 -13.605 -9.555 1.00 83.69 211 ALA A O 1
ATOM 1600 N N . GLU A 1 212 ? 6.931 -13.176 -11.160 1.00 83.81 212 GLU A N 1
ATOM 1601 C CA . GLU A 1 212 ? 7.900 -12.439 -10.332 1.00 83.81 212 GLU A CA 1
ATOM 1602 C C . GLU A 1 212 ? 8.066 -10.967 -10.761 1.00 83.81 212 GLU A C 1
ATOM 1604 O O . GLU A 1 212 ? 9.109 -10.362 -10.521 1.00 83.81 212 GLU A O 1
ATOM 1609 N N . GLY A 1 213 ? 7.109 -10.419 -11.518 1.00 75.75 213 GLY A N 1
ATOM 1610 C CA . GLY A 1 213 ? 7.156 -9.038 -12.017 1.00 75.75 213 GLY A CA 1
ATOM 1611 C C . GLY A 1 213 ? 6.029 -8.159 -11.478 1.00 75.75 213 GLY A C 1
ATOM 1612 O O . GLY A 1 213 ? 6.290 -7.019 -11.097 1.00 75.75 213 GLY A O 1
ATOM 1613 N N . GLY A 1 214 ? 4.799 -8.684 -11.419 1.00 66.88 214 GLY A N 1
ATOM 1614 C CA . GLY A 1 214 ? 3.650 -7.994 -10.818 1.00 66.88 214 GLY A CA 1
ATOM 1615 C C . GLY A 1 214 ? 3.386 -8.355 -9.353 1.00 66.88 214 GLY A C 1
ATOM 1616 O O . GLY A 1 214 ? 2.722 -7.592 -8.648 1.00 66.88 214 GLY A O 1
ATOM 1617 N N . MET A 1 215 ? 3.890 -9.509 -8.909 1.00 63.22 215 MET A N 1
ATOM 1618 C CA . MET A 1 215 ? 3.676 -10.028 -7.557 1.00 63.22 215 MET A CA 1
ATOM 1619 C C . MET A 1 215 ? 4.737 -9.645 -6.569 1.00 63.22 215 MET A C 1
ATOM 1621 O O . MET A 1 215 ? 5.859 -9.275 -6.966 1.00 63.22 215 MET A O 1
#

Secondary structure (DSSP, 8-state):
-------------TTHHHHHHTT--TTEEEEEEESSSHHHHHHHHHHH-SS-EEEEESS-EEHHHHTTSS-EEE--HHHHH-THHHHHHHHHHHHHHSEEEEES-EETTEEPPPPTTHHHHHHTSTT-SEEEEE----TT-SEE---TT---PPTT--EEEEE--GGGTTSBHHHHEESHHHHHHHHT--GGGTTT-B--HHHHHHHHTSTTTT-

Radius of gyration: 19.57 Å; chains: 1; bounding box: 78×28×50 Å

Sequence (215 aa):
MTQINDTTPISQSPNLPILKSLNLHPSALVAITGGGGKTALLFALAEAWPGRVIITTTTRIFAAQMKLAPAVVQFTAEDAESAERFEREMGKKLDEYGRILIVGPVVGEKAHGVPPDLPAKLLTRKDVDLVLIEADGSRMRPIKAPAAHEPVIPPKTTHVIPVVGIDALDKPLAEVAHRPELVAERLGYQVSGIRHHQLSPKDVARLIVHAEGGM